Protein AF-A0A9P8LCS1-F1 (afdb_monomer_lite)

Organism: NCBI:txid265104

Secondary structure (DSSP, 8-state):
----------------------------PPP---------------SEEEETTEEEEE--TT--HHHHHHHHHHHHHHTEEEEEETTEEEEEEHHHHHHHHHHHHHHHHHHHHHHHHHHHHHHHHHHHHHHHHHHHHHHHTSTTT-TT--HHHHHHHHHHHHTT-S--HHHHHHHHHTTS---HH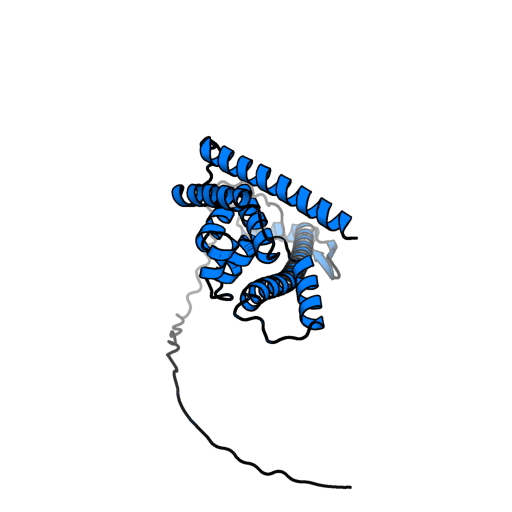HHHHHHSS-HHHHHHHHHTT-HHHHHHHHHHHHHHHTT----HHHHHHHHHHHHHHHHTTT---TT---HHHHHHHHHHHHHHHHHHHHHHHHHHHT-

pLDDT: mean 76.59, std 19.19, range [34.28, 96.38]

Radius of gyration: 34.71 Å; chains: 1; bounding box: 68×88×96 Å

Foldseek 3Di:
DDDDDDDDDDDDDDDDDDDDDDDDDDDPDDDDDDPPCPQPPPPDPDQWDDDQQDRIFGDDPPDRPVVSVVVVVVVFVVQWDWDDAVPDIDITHPSVNVVSNVVSVVVVVVVVVVVVVVVVVVVVVVLLVLVVLLLVCLVCVPVVRPPDDDPVVVVVSVVSNVVVLFAQLQSVLVCCVVVVDPPQVSSCVQQVDGSVLSNVCVVLVVVLSRNLSRLSNSCSSVVDDADVQLVVLSVQLSVVCVVVSNDPPPPDRPVSNVCSSVSNVVRSVVRVVVVVVVVVVVD

Structure (mmCIF, N/CA/C/O backbone):
data_AF-A0A9P8LCS1-F1
#
_entry.id   AF-A0A9P8LCS1-F1
#
loop_
_atom_site.group_PDB
_atom_site.id
_atom_site.type_symbol
_atom_site.label_atom_id
_atom_site.label_alt_id
_atom_site.label_comp_id
_atom_site.label_asym_id
_atom_site.label_entity_id
_atom_site.label_seq_id
_atom_site.pdbx_PDB_ins_code
_atom_site.Cartn_x
_atom_site.Cartn_y
_atom_site.Cartn_z
_atom_site.occupancy
_atom_site.B_iso_or_equiv
_atom_site.auth_seq_id
_atom_site.auth_comp_id
_atom_site.auth_asym_id
_atom_site.auth_atom_id
_atom_site.pdbx_PDB_model_num
ATOM 1 N N . MET A 1 1 ? 7.664 -62.915 7.659 1.00 46.94 1 MET A N 1
ATOM 2 C CA . MET A 1 1 ? 9.064 -62.657 7.266 1.00 46.94 1 MET A CA 1
ATOM 3 C C . MET A 1 1 ? 9.553 -61.496 8.100 1.00 46.94 1 MET A C 1
ATOM 5 O O . MET A 1 1 ? 8.946 -60.434 8.080 1.00 46.94 1 MET A O 1
ATOM 9 N N . THR A 1 2 ? 10.534 -61.777 8.940 1.00 36.94 2 THR A N 1
ATOM 10 C CA . THR A 1 2 ? 10.876 -61.030 10.148 1.00 36.94 2 THR A CA 1
ATOM 11 C C . THR A 1 2 ? 12.319 -60.546 10.040 1.00 36.94 2 THR A C 1
ATOM 13 O O . THR A 1 2 ? 13.183 -61.347 9.698 1.00 36.94 2 THR A O 1
ATOM 16 N N . ALA A 1 3 ? 12.540 -59.297 10.473 1.00 39.19 3 ALA A N 1
ATOM 17 C CA . ALA A 1 3 ? 13.776 -58.774 11.079 1.00 39.19 3 ALA A CA 1
ATOM 18 C C . ALA A 1 3 ? 14.991 -58.488 10.141 1.00 39.19 3 ALA A C 1
ATOM 20 O O . ALA A 1 3 ? 14.957 -58.835 8.966 1.00 39.19 3 ALA A O 1
ATOM 21 N N . PRO A 1 4 ? 16.099 -57.899 10.649 1.00 60.12 4 PRO A N 1
ATOM 22 C CA . PRO A 1 4 ? 16.221 -56.536 11.215 1.00 60.12 4 PRO A CA 1
ATOM 23 C C . PRO A 1 4 ? 17.561 -55.839 10.824 1.00 60.12 4 PRO A C 1
ATOM 25 O O . PRO A 1 4 ? 18.406 -56.443 10.173 1.00 60.12 4 PRO A O 1
ATOM 28 N N . GLY A 1 5 ? 17.830 -54.619 11.329 1.00 35.88 5 GLY A N 1
ATOM 29 C CA . GLY A 1 5 ? 19.224 -54.200 11.589 1.00 35.88 5 GLY A CA 1
ATOM 30 C C . GLY A 1 5 ? 19.561 -52.703 11.546 1.00 35.88 5 GLY A C 1
ATOM 31 O O . GLY A 1 5 ? 19.910 -52.172 10.501 1.00 35.88 5 GLY A O 1
ATOM 32 N N . HIS A 1 6 ? 19.567 -52.050 12.713 1.00 40.19 6 HIS A N 1
ATOM 33 C CA . HIS A 1 6 ? 20.415 -50.878 13.020 1.00 40.19 6 HIS A CA 1
ATOM 34 C C . HIS A 1 6 ? 21.852 -51.334 13.372 1.00 40.19 6 HIS A C 1
ATOM 36 O O . HIS A 1 6 ? 22.006 -52.475 13.811 1.00 40.19 6 HIS A O 1
ATOM 42 N N . PRO A 1 7 ? 22.896 -50.482 13.233 1.00 55.41 7 PRO A N 1
ATOM 43 C CA . PRO A 1 7 ? 23.386 -49.649 14.360 1.00 55.41 7 PRO A CA 1
ATOM 44 C C . PRO A 1 7 ? 23.831 -48.221 13.942 1.00 55.41 7 PRO A C 1
ATOM 46 O O . PRO A 1 7 ? 24.306 -47.997 12.838 1.00 55.41 7 PRO A O 1
ATOM 49 N N . LYS A 1 8 ? 23.488 -47.181 14.719 1.00 50.75 8 LYS A N 1
ATOM 50 C CA . LYS A 1 8 ? 24.298 -46.456 15.734 1.00 50.75 8 LYS A CA 1
ATOM 51 C C . LYS A 1 8 ? 25.646 -45.870 15.268 1.00 50.75 8 LYS A C 1
ATOM 53 O O . LYS A 1 8 ? 26.596 -46.598 15.022 1.00 50.75 8 LYS A O 1
ATOM 58 N N . GLY A 1 9 ? 25.754 -44.544 15.391 1.00 38.47 9 GLY A N 1
ATOM 59 C CA . GLY A 1 9 ? 27.010 -43.799 15.498 1.00 38.47 9 GLY A CA 1
ATOM 60 C C . GLY A 1 9 ? 26.731 -42.351 15.905 1.00 38.47 9 GLY A C 1
ATOM 61 O O . GLY A 1 9 ? 26.267 -41.565 15.090 1.00 38.47 9 GLY A O 1
ATOM 62 N N . GLY A 1 10 ? 26.941 -42.024 17.182 1.00 37.09 10 GLY A N 1
ATOM 63 C CA . GLY A 1 10 ? 26.826 -40.667 17.719 1.00 37.09 10 GLY A CA 1
ATOM 64 C C . GLY A 1 10 ? 28.187 -40.066 18.062 1.00 37.09 10 GLY A C 1
ATOM 65 O O . GLY A 1 10 ? 29.151 -40.803 18.226 1.00 37.09 10 GLY A O 1
ATOM 66 N N . GLN A 1 11 ? 28.214 -38.738 18.186 1.00 39.16 11 GLN A N 1
ATOM 67 C CA . GLN A 1 11 ? 29.120 -37.837 18.930 1.00 39.16 11 GLN A CA 1
ATOM 68 C C . GLN A 1 11 ? 28.801 -36.429 18.381 1.00 39.16 11 GLN A C 1
ATOM 70 O O . GLN A 1 11 ? 28.583 -36.288 17.188 1.00 39.16 11 GLN A O 1
ATOM 75 N N . GLY A 1 12 ? 28.665 -35.330 19.118 1.00 35.75 12 GLY A N 1
ATOM 76 C CA . GLY A 1 12 ? 29.092 -34.959 20.460 1.00 35.75 12 GLY A CA 1
ATOM 77 C C . GLY A 1 12 ? 29.591 -33.505 20.382 1.00 35.75 12 GLY A C 1
ATOM 78 O O . GLY A 1 12 ? 30.354 -33.181 19.483 1.00 35.75 12 GLY A O 1
ATOM 79 N N . GLY A 1 13 ? 29.172 -32.629 21.303 1.00 35.22 13 GLY A N 1
ATOM 80 C CA . GLY A 1 13 ? 29.703 -31.256 21.444 1.00 35.22 13 GLY A CA 1
ATOM 81 C C . GLY A 1 13 ? 28.605 -30.242 21.785 1.00 35.22 13 GLY A C 1
ATOM 82 O O . GLY A 1 13 ? 27.858 -29.834 20.912 1.00 35.22 13 GLY A O 1
ATOM 83 N N . LYS A 1 14 ? 28.263 -30.016 23.060 1.00 37.06 14 LYS A N 1
ATOM 84 C CA . LYS A 1 14 ? 28.928 -29.186 24.096 1.00 37.06 14 LYS A CA 1
ATOM 85 C C . LYS A 1 14 ? 28.848 -27.668 23.861 1.00 37.06 14 LYS A C 1
ATOM 87 O O . LYS A 1 14 ? 29.466 -27.145 22.949 1.00 37.06 14 LYS A O 1
ATOM 92 N N . GLY A 1 15 ? 28.262 -26.989 24.858 1.00 34.28 15 GLY A N 1
ATOM 93 C CA . GLY A 1 15 ? 28.539 -25.592 25.239 1.00 34.28 15 GLY A CA 1
ATOM 94 C C . GLY A 1 15 ? 27.577 -24.579 24.611 1.00 34.28 15 GLY A C 1
ATOM 95 O O . GLY A 1 15 ? 27.369 -24.600 23.417 1.00 34.28 15 GLY A O 1
ATOM 96 N N . GLY A 1 16 ? 26.932 -23.656 25.325 1.00 36.78 16 GLY A N 1
ATOM 97 C CA . GLY A 1 16 ? 27.210 -23.143 26.652 1.00 36.78 16 GLY A CA 1
ATOM 98 C C . GLY A 1 16 ? 26.044 -22.308 27.190 1.00 36.78 16 GLY A C 1
ATOM 99 O O . GLY A 1 16 ? 25.227 -21.747 26.466 1.00 36.78 16 GLY A O 1
ATOM 100 N N . LYS A 1 17 ? 25.984 -22.284 28.519 1.00 41.56 17 LYS A N 1
ATOM 101 C CA . LYS A 1 17 ? 25.021 -21.586 29.367 1.00 41.56 17 LYS A CA 1
ATOM 102 C C . LYS A 1 17 ? 25.103 -20.065 29.179 1.00 41.56 17 LYS A C 1
ATOM 104 O O . LYS A 1 17 ? 26.183 -19.500 29.310 1.00 41.56 17 LYS A O 1
ATOM 109 N N . ARG A 1 18 ? 23.954 -19.391 29.076 1.00 43.50 18 ARG A N 1
ATOM 110 C CA . ARG A 1 18 ? 23.773 -18.005 29.548 1.00 43.50 18 ARG A CA 1
ATOM 111 C C . ARG A 1 18 ? 22.377 -17.841 30.154 1.00 43.50 18 ARG A C 1
ATOM 113 O O . ARG A 1 18 ? 21.426 -17.441 29.500 1.00 43.50 18 ARG A O 1
ATOM 120 N N . ARG A 1 19 ? 22.280 -18.174 31.445 1.00 45.19 19 ARG A N 1
ATOM 121 C CA . ARG A 1 19 ? 21.226 -17.690 32.345 1.00 45.19 19 ARG A CA 1
ATOM 122 C C . ARG A 1 19 ? 21.619 -16.279 32.787 1.00 45.19 19 ARG A C 1
ATOM 124 O O . ARG A 1 19 ? 22.711 -16.106 33.323 1.00 45.19 19 ARG A O 1
ATOM 131 N N . LYS A 1 20 ? 20.743 -15.293 32.590 1.00 42.78 20 LYS A N 1
ATOM 132 C CA . LYS A 1 20 ? 20.796 -14.007 33.297 1.00 42.78 20 LYS A CA 1
ATOM 133 C C . LYS A 1 20 ? 19.482 -13.804 34.050 1.00 42.78 20 LYS A C 1
ATOM 135 O O . LYS A 1 20 ? 18.439 -13.607 33.446 1.00 42.78 20 LYS A O 1
ATOM 140 N N . ASN A 1 21 ? 19.607 -13.935 35.369 1.00 37.06 21 ASN A N 1
ATOM 141 C CA . ASN A 1 21 ? 18.896 -13.262 36.454 1.00 37.06 21 ASN A CA 1
ATOM 142 C C . ASN A 1 21 ? 17.472 -12.755 36.185 1.00 37.06 21 ASN A C 1
ATOM 144 O O . ASN A 1 21 ? 17.270 -11.604 35.806 1.00 37.06 21 ASN A O 1
ATOM 148 N N . GLN A 1 22 ? 16.497 -13.579 36.573 1.00 37.66 22 GLN A N 1
ATOM 149 C CA . GLN A 1 22 ? 15.253 -13.088 37.157 1.00 37.66 22 GLN A CA 1
ATOM 150 C C . GLN A 1 22 ? 15.577 -12.484 38.526 1.00 37.66 22 GLN A C 1
ATOM 152 O O . GLN A 1 22 ? 16.041 -13.175 39.432 1.00 37.66 22 GLN A O 1
ATOM 157 N N . LYS A 1 23 ? 15.370 -11.174 38.654 1.00 39.03 23 LYS A N 1
ATOM 158 C CA . LYS A 1 23 ? 15.413 -10.467 39.929 1.00 39.03 23 LYS A CA 1
ATOM 159 C C . LYS A 1 23 ? 14.040 -10.651 40.575 1.00 39.03 23 LYS A C 1
ATOM 161 O O . LYS A 1 23 ? 13.070 -10.019 40.174 1.00 39.03 23 LYS A O 1
ATOM 166 N N . SER A 1 24 ? 13.973 -11.579 41.520 1.00 42.44 24 SER A N 1
ATOM 167 C CA . SER A 1 24 ? 12.866 -11.771 42.451 1.00 42.44 24 SER A CA 1
ATOM 168 C C . SER A 1 24 ? 12.644 -10.483 43.248 1.00 42.44 24 SER A C 1
ATOM 170 O O . SER A 1 24 ? 13.488 -10.110 44.064 1.00 42.44 24 SER A O 1
ATOM 172 N N . GLN A 1 25 ? 11.537 -9.789 42.985 1.00 40.28 25 GLN A N 1
ATOM 173 C CA . GLN A 1 25 ? 11.021 -8.757 43.878 1.00 40.28 25 GLN A CA 1
ATOM 174 C C . GLN A 1 25 ? 10.257 -9.447 45.006 1.00 40.28 25 GLN A C 1
ATOM 176 O O . GLN A 1 25 ? 9.347 -10.239 44.764 1.00 40.28 25 GLN A O 1
ATOM 181 N N . SER A 1 26 ? 10.698 -9.179 46.231 1.00 38.97 26 SER A N 1
ATOM 182 C CA . SER A 1 26 ? 10.074 -9.618 47.467 1.00 38.97 26 SER A CA 1
ATOM 183 C C . SER A 1 26 ? 8.698 -8.978 47.615 1.00 38.97 26 SER A C 1
ATOM 185 O O . SER A 1 26 ? 8.539 -7.759 47.575 1.00 38.97 26 SER A O 1
ATOM 187 N N . THR A 1 27 ? 7.699 -9.830 47.792 1.00 37.44 27 THR A N 1
ATOM 188 C CA . THR A 1 27 ? 6.367 -9.479 48.265 1.00 37.44 27 THR A CA 1
ATOM 189 C C . THR A 1 27 ? 6.407 -9.323 49.782 1.00 37.44 27 THR A C 1
ATOM 191 O O . THR A 1 27 ? 6.185 -10.293 50.503 1.00 37.44 27 THR A O 1
ATOM 194 N N . ASP A 1 28 ? 6.667 -8.109 50.259 1.00 39.00 28 ASP A N 1
ATOM 195 C CA . ASP A 1 28 ? 6.250 -7.703 51.601 1.00 39.00 28 ASP A CA 1
ATOM 196 C C . ASP A 1 28 ? 4.811 -7.187 51.493 1.00 39.00 28 ASP A C 1
ATOM 198 O O . ASP A 1 28 ? 4.557 -6.083 51.011 1.00 39.00 28 ASP A O 1
ATOM 202 N N . GLN A 1 29 ? 3.849 -8.028 51.881 1.00 38.84 29 GLN A N 1
ATOM 203 C CA . GLN A 1 29 ? 2.470 -7.609 52.125 1.00 38.84 29 GLN A CA 1
ATOM 204 C C . GLN A 1 29 ? 2.394 -6.950 53.510 1.00 38.84 29 GLN A C 1
ATOM 206 O O . GLN A 1 29 ? 2.627 -7.632 54.510 1.00 38.84 29 GLN A O 1
ATOM 211 N N . PRO A 1 30 ? 2.003 -5.669 53.621 1.00 39.78 30 PRO A N 1
ATOM 212 C CA . PRO A 1 30 ? 1.607 -5.107 54.899 1.00 39.78 30 PRO A CA 1
ATOM 213 C C . PRO A 1 30 ? 0.260 -5.709 55.305 1.00 39.78 30 PRO A C 1
ATOM 215 O O . PRO A 1 30 ? -0.725 -5.635 54.566 1.00 39.78 30 PRO A O 1
ATOM 218 N N . GLN A 1 31 ? 0.215 -6.295 56.499 1.00 44.19 31 GLN A N 1
ATOM 219 C CA . GLN A 1 31 ? -1.029 -6.683 57.145 1.00 44.19 31 GLN A CA 1
ATOM 220 C C . GLN A 1 31 ? -1.935 -5.458 57.345 1.00 44.19 31 GLN A C 1
ATOM 222 O O . GLN A 1 31 ? -1.583 -4.503 58.031 1.00 44.19 31 GLN A O 1
ATOM 227 N N . GLY A 1 32 ? -3.125 -5.541 56.750 1.00 48.84 32 GLY A N 1
ATOM 228 C CA . GLY A 1 32 ? -4.400 -5.197 57.374 1.00 48.84 32 GLY A CA 1
ATOM 229 C C . GLY A 1 32 ? -4.509 -3.861 58.104 1.00 48.84 32 GLY A C 1
ATOM 230 O O . GLY A 1 32 ? -4.490 -3.813 59.330 1.00 48.84 32 GLY A O 1
ATOM 231 N N . GLN A 1 33 ? -4.858 -2.814 57.361 1.00 38.97 33 GLN A N 1
ATOM 232 C CA . GLN A 1 33 ? -5.864 -1.869 57.839 1.00 38.97 33 GLN A CA 1
ATOM 233 C C . GLN A 1 33 ? -6.955 -1.779 56.778 1.00 38.97 33 GLN A C 1
ATOM 235 O O . GLN A 1 33 ? -6.723 -1.265 55.686 1.00 38.97 33 GLN A O 1
ATOM 240 N N . SER A 1 34 ? -8.141 -2.314 57.086 1.00 44.28 34 SER A N 1
ATOM 241 C CA . SER A 1 34 ? -9.336 -2.083 56.275 1.00 44.28 34 SER A CA 1
ATOM 242 C C . SER A 1 34 ? -9.503 -0.573 56.112 1.00 44.28 34 SER A C 1
ATOM 244 O O . SER A 1 34 ? -9.651 0.115 57.130 1.00 44.28 34 SER A O 1
ATOM 246 N N . PRO A 1 35 ? -9.463 -0.026 54.884 1.00 40.06 35 PRO A N 1
ATOM 247 C CA . PRO A 1 35 ? -9.670 1.395 54.694 1.00 40.06 35 PRO A CA 1
ATOM 248 C C . PRO A 1 35 ? -11.050 1.724 55.252 1.00 40.06 35 PRO A C 1
ATOM 250 O O . PRO A 1 35 ? -12.060 1.145 54.839 1.00 40.06 35 PRO A O 1
ATOM 253 N N . LYS A 1 36 ? -11.088 2.623 56.243 1.00 45.44 36 LYS A N 1
ATOM 254 C CA . LYS A 1 36 ? -12.339 3.226 56.698 1.00 45.44 36 LYS A CA 1
ATOM 255 C C . LYS A 1 36 ? -13.016 3.753 55.445 1.00 45.44 36 LYS A C 1
ATOM 257 O O . LYS A 1 36 ? -12.482 4.623 54.767 1.00 45.44 36 LYS A O 1
ATOM 262 N N . ASN A 1 37 ? -14.150 3.144 55.126 1.00 41.75 37 ASN A N 1
ATOM 263 C CA . ASN A 1 37 ? -14.907 3.350 53.907 1.00 41.75 37 ASN A CA 1
ATOM 264 C C . ASN A 1 37 ? -15.567 4.738 53.989 1.00 41.75 37 ASN A C 1
ATOM 266 O O . ASN A 1 37 ? -16.771 4.859 54.218 1.00 41.75 37 ASN A O 1
ATOM 270 N N . SER A 1 38 ? -14.771 5.810 53.920 1.00 49.38 38 SER A N 1
ATOM 271 C CA . SER A 1 38 ? -15.293 7.156 53.757 1.00 49.38 38 SER A CA 1
ATOM 272 C C . SER A 1 38 ? -15.845 7.211 52.348 1.00 49.38 38 SER A C 1
ATOM 274 O O . SER A 1 38 ? -15.086 7.314 51.385 1.00 49.38 38 SER A O 1
ATOM 276 N N . ASN A 1 39 ? -17.168 7.059 52.242 1.00 47.16 39 ASN A N 1
ATOM 277 C CA . ASN A 1 39 ? -17.897 7.245 50.994 1.00 47.16 39 ASN A CA 1
ATOM 278 C C . ASN A 1 39 ? -17.358 8.514 50.319 1.00 47.16 39 ASN A C 1
ATOM 280 O O . ASN A 1 39 ? -17.404 9.573 50.954 1.00 47.16 39 ASN A O 1
ATOM 284 N N . PRO A 1 40 ? -16.848 8.434 49.079 1.00 50.34 40 PRO A N 1
ATOM 285 C CA . PRO A 1 40 ? -16.358 9.607 48.381 1.00 50.34 40 PRO A CA 1
ATOM 286 C C . PRO A 1 40 ? -17.511 10.600 48.240 1.00 50.34 40 PRO A C 1
ATOM 288 O O . PRO A 1 40 ? -18.472 10.382 47.501 1.00 50.34 40 PRO A O 1
ATOM 291 N N . THR A 1 41 ? -17.441 11.695 48.993 1.00 47.19 41 THR A N 1
ATOM 292 C CA . THR A 1 41 ? -18.338 12.837 48.851 1.00 47.19 41 THR A CA 1
ATOM 293 C C . THR A 1 41 ? -17.887 13.615 47.626 1.00 47.19 41 THR A C 1
ATOM 295 O O . THR A 1 41 ? -17.124 14.577 47.706 1.00 47.19 41 THR A O 1
ATOM 298 N N . PHE A 1 42 ? -18.343 13.167 46.456 1.00 52.69 42 PHE A N 1
ATOM 299 C CA . PHE A 1 42 ? -18.165 13.907 45.215 1.00 52.69 42 PHE A CA 1
ATOM 300 C C . PHE A 1 42 ? -18.792 15.297 45.376 1.00 52.69 42 PHE A C 1
ATOM 302 O O . PHE A 1 42 ? -20.007 15.431 45.530 1.00 52.69 42 PHE A O 1
ATOM 309 N N . LYS A 1 43 ? -17.964 16.349 45.326 1.00 49.53 43 LYS A N 1
ATOM 310 C CA . LYS A 1 43 ? -18.405 17.751 45.216 1.00 49.53 43 LYS A CA 1
ATOM 311 C C . LYS A 1 43 ? -18.913 18.015 43.794 1.00 49.53 43 LYS A C 1
ATOM 313 O O . LYS A 1 43 ? -18.419 18.885 43.087 1.00 49.53 43 LYS A O 1
ATOM 318 N N . ASN A 1 44 ? -19.892 17.229 43.365 1.00 47.50 44 ASN A N 1
ATOM 319 C CA . ASN A 1 44 ? -20.500 17.338 42.057 1.00 47.50 44 ASN A CA 1
ATOM 320 C C . ASN A 1 44 ? -21.765 18.197 42.153 1.00 47.50 44 ASN A C 1
ATOM 322 O O . ASN A 1 44 ? -22.764 17.818 42.752 1.00 47.50 44 ASN A O 1
ATOM 326 N N . LYS A 1 45 ? -21.713 19.366 41.512 1.00 56.84 45 LYS A N 1
ATOM 327 C CA . LYS A 1 45 ? -22.818 20.270 41.121 1.00 56.84 45 LYS A CA 1
ATOM 328 C C . LYS A 1 45 ? -23.972 19.634 40.275 1.00 56.84 45 LYS A C 1
ATOM 330 O O . LYS A 1 45 ? -24.571 20.342 39.476 1.00 56.84 45 LYS A O 1
ATOM 335 N N . TYR A 1 46 ? -24.230 18.321 40.338 1.00 58.22 46 TYR A N 1
ATOM 336 C CA . TYR A 1 46 ? -24.722 17.544 39.178 1.00 58.22 46 TYR A CA 1
ATOM 337 C C . TYR A 1 46 ? -26.223 17.244 39.232 1.00 58.22 46 TYR A C 1
ATOM 339 O O . TYR A 1 46 ? -26.767 17.010 40.303 1.00 58.22 46 TYR A O 1
ATOM 347 N N . GLY A 1 47 ? -26.860 17.219 38.053 1.00 74.94 47 GLY A N 1
ATOM 348 C CA . GLY A 1 47 ? -28.254 16.804 37.857 1.00 74.94 47 GLY A CA 1
ATOM 349 C C . GLY A 1 47 ? -28.435 15.335 37.449 1.00 74.94 47 GLY A C 1
ATOM 350 O O . GLY A 1 47 ? -29.534 14.812 37.614 1.00 74.94 47 GLY A O 1
ATOM 351 N N . LYS A 1 48 ? -27.393 14.651 36.944 1.00 85.56 48 LYS A N 1
ATOM 352 C CA . LYS A 1 48 ? -27.451 13.252 36.474 1.00 85.56 48 LYS A CA 1
ATOM 353 C C . LYS A 1 48 ? -26.112 12.519 36.640 1.00 85.56 48 LYS A C 1
ATOM 355 O O . LYS A 1 48 ? -25.060 13.155 36.578 1.00 85.56 48 LYS A O 1
ATOM 360 N N . VAL A 1 49 ? -26.159 11.199 36.820 1.00 86.88 49 VAL A N 1
ATOM 361 C CA . VAL A 1 49 ? -25.001 10.287 36.847 1.00 86.88 49 VAL A CA 1
ATOM 362 C C . VAL A 1 49 ? -25.254 9.067 35.963 1.00 86.88 49 VAL A C 1
ATOM 364 O O . VAL A 1 49 ? -26.374 8.568 35.900 1.00 86.88 49 VAL A O 1
ATOM 367 N N . SER A 1 50 ? -24.220 8.571 35.290 1.00 85.38 50 SER A N 1
ATOM 368 C CA . SER A 1 50 ? -24.288 7.305 34.553 1.00 85.38 50 SER A CA 1
ATOM 369 C C . SER A 1 50 ? -24.027 6.137 35.502 1.00 85.38 50 SER A C 1
ATOM 371 O O . SER A 1 50 ? -23.094 6.183 36.305 1.00 85.38 50 SER A O 1
ATOM 373 N N . ILE A 1 51 ? -24.845 5.092 35.409 1.00 85.44 51 ILE A N 1
ATOM 374 C CA . ILE A 1 51 ? -24.704 3.855 36.184 1.00 85.44 51 ILE A CA 1
ATOM 375 C C . ILE A 1 51 ? -24.585 2.711 35.178 1.00 85.44 51 ILE A C 1
ATOM 377 O O . ILE A 1 51 ? -25.229 2.724 34.134 1.00 85.44 51 ILE A O 1
ATOM 381 N N . ILE A 1 52 ? -23.721 1.734 35.439 1.00 81.62 52 ILE A N 1
ATOM 382 C CA . ILE A 1 52 ? -23.530 0.607 34.516 1.00 81.62 52 ILE A CA 1
ATOM 383 C C . ILE A 1 52 ? -24.869 -0.121 34.339 1.00 81.62 52 ILE A C 1
ATOM 385 O O . ILE A 1 52 ? -25.526 -0.452 35.321 1.00 81.62 52 ILE A O 1
ATOM 389 N N . GLY A 1 53 ? -25.279 -0.337 33.087 1.00 82.25 53 GLY A N 1
ATOM 390 C CA . GLY A 1 53 ? -26.585 -0.922 32.770 1.00 82.25 53 GLY A CA 1
ATOM 391 C C . GLY A 1 53 ? -27.764 0.052 32.877 1.00 82.25 53 GLY A C 1
ATOM 392 O O . GLY A 1 53 ? -28.902 -0.380 32.740 1.00 82.25 53 GLY A O 1
ATOM 393 N N . TYR A 1 54 ? -27.535 1.354 33.086 1.00 84.62 54 TYR A N 1
ATOM 394 C CA . TYR A 1 54 ? -28.599 2.356 33.177 1.00 84.62 54 TYR A CA 1
ATOM 395 C C . TYR A 1 54 ? -28.188 3.696 32.563 1.00 84.62 54 TYR A C 1
ATOM 397 O O . TYR A 1 54 ? -27.173 4.285 32.932 1.00 84.62 54 TYR A O 1
ATOM 405 N N . LYS A 1 55 ? -28.998 4.197 31.625 1.00 81.94 55 LYS A N 1
ATOM 406 C CA . LYS A 1 55 ? -28.637 5.330 30.757 1.00 81.94 55 LYS A CA 1
ATOM 407 C C . LYS A 1 55 ? -28.168 6.555 31.549 1.00 81.94 55 LYS A C 1
ATOM 409 O O . LYS A 1 55 ? -27.028 6.981 31.389 1.00 81.94 55 LYS A O 1
ATOM 414 N N . GLU A 1 56 ? -29.020 7.091 32.421 1.00 89.56 56 GLU A N 1
ATOM 415 C CA . GLU A 1 56 ? -28.698 8.198 33.330 1.00 89.56 56 GLU A CA 1
ATOM 416 C C . GLU A 1 56 ? -29.665 8.185 34.518 1.00 89.56 56 GLU A C 1
ATOM 418 O O . GLU A 1 56 ? -30.877 8.111 34.321 1.00 89.56 56 GLU A O 1
ATOM 423 N N . ALA A 1 57 ? -29.155 8.318 35.741 1.00 89.19 57 ALA A N 1
ATOM 424 C CA . ALA A 1 57 ? -29.959 8.457 36.949 1.00 89.19 57 ALA A CA 1
ATOM 425 C C . ALA A 1 57 ? -29.885 9.893 37.492 1.00 89.19 57 ALA A C 1
ATOM 427 O O . ALA A 1 57 ? -28.787 10.452 37.588 1.00 89.19 57 ALA A O 1
ATOM 428 N N . PRO A 1 58 ? -31.016 10.521 37.859 1.00 88.69 58 PRO A N 1
ATOM 429 C CA . PRO A 1 58 ? -30.995 11.839 38.475 1.00 88.69 58 PRO A CA 1
ATOM 430 C C . PRO A 1 58 ? -30.361 11.757 39.868 1.00 88.69 58 PRO A C 1
ATOM 432 O O . PRO A 1 58 ? -30.778 10.958 40.703 1.00 88.69 58 PRO A O 1
ATOM 435 N N . MET A 1 59 ? -29.370 12.605 40.145 1.00 86.12 59 MET A N 1
ATOM 436 C CA . MET A 1 59 ? -28.714 12.658 41.455 1.00 86.12 59 MET A CA 1
ATOM 437 C C . MET A 1 59 ? -29.006 14.004 42.112 1.00 86.12 59 MET A C 1
ATOM 439 O O . MET A 1 59 ? -28.636 15.047 41.582 1.00 86.12 59 MET A O 1
ATOM 443 N N . LYS A 1 60 ? -29.679 13.998 43.268 1.00 86.38 60 LYS A N 1
ATOM 444 C CA . LYS A 1 60 ? -29.929 15.220 44.044 1.00 86.38 60 LYS A CA 1
ATOM 445 C C . LYS A 1 60 ? -28.754 15.489 44.988 1.00 86.38 60 LYS A C 1
ATOM 447 O O . LYS A 1 60 ? -28.039 14.581 45.416 1.00 86.38 60 LYS A O 1
ATOM 452 N N . LYS A 1 61 ? -28.558 16.759 45.353 1.00 83.31 61 LYS A N 1
ATOM 453 C CA . LYS A 1 61 ? -27.549 17.145 46.348 1.00 83.31 61 LYS A CA 1
ATOM 454 C C . LYS A 1 61 ? -27.852 16.445 47.679 1.00 83.31 61 LYS A C 1
ATOM 456 O O . LYS A 1 61 ? -28.948 16.585 48.208 1.00 83.31 61 LYS A O 1
ATOM 461 N N . GLY A 1 62 ? -26.871 15.724 48.220 1.00 83.69 62 GLY A N 1
ATOM 462 C CA . GLY A 1 62 ? -27.006 14.985 49.480 1.00 83.69 62 GLY A CA 1
ATOM 463 C C . GLY A 1 62 ? -27.511 13.544 49.340 1.00 83.69 62 GLY A C 1
ATOM 464 O O . GLY A 1 62 ? -27.475 12.818 50.331 1.00 83.69 62 GLY A O 1
ATOM 465 N N . THR A 1 63 ? -27.913 13.096 48.142 1.00 84.62 63 THR A N 1
ATOM 466 C CA . THR A 1 63 ? -28.245 11.684 47.898 1.00 84.62 63 THR A CA 1
ATOM 467 C C . THR A 1 63 ? -27.014 10.810 48.132 1.00 84.62 63 THR A C 1
ATOM 469 O O . THR A 1 63 ? -25.943 11.062 47.569 1.00 84.62 63 THR A O 1
ATOM 472 N N . LYS A 1 64 ? -27.149 9.759 48.949 1.00 89.19 64 LYS A N 1
ATOM 473 C CA . LYS A 1 64 ? -26.068 8.787 49.128 1.00 89.19 64 LYS A CA 1
ATOM 474 C C . LYS A 1 64 ? -26.008 7.885 47.899 1.00 89.19 64 LYS A C 1
ATOM 476 O O . LYS A 1 64 ? -27.006 7.280 47.529 1.00 89.19 64 LYS A O 1
ATOM 481 N N . ILE A 1 65 ? -24.822 7.728 47.311 1.00 85.31 65 ILE A N 1
ATOM 482 C CA . ILE A 1 65 ? -24.612 6.904 46.102 1.00 85.31 65 ILE A CA 1
ATOM 483 C C . ILE A 1 65 ? -25.153 5.476 46.275 1.00 85.31 65 ILE A C 1
ATOM 485 O O . ILE A 1 65 ? -25.714 4.922 45.341 1.00 85.31 65 ILE A O 1
ATOM 489 N N . LYS A 1 66 ? -25.033 4.893 47.476 1.00 87.75 66 LYS A N 1
ATOM 490 C CA . LYS A 1 66 ? -25.550 3.547 47.769 1.00 87.75 66 LYS A CA 1
ATOM 491 C C . LYS A 1 66 ? -27.078 3.449 47.704 1.00 87.75 66 LYS A C 1
ATOM 493 O O . LYS A 1 66 ? -27.579 2.401 47.326 1.00 87.75 66 LYS A O 1
ATOM 498 N N . GLU A 1 67 ? -27.790 4.504 48.104 1.00 89.06 67 GLU A N 1
ATOM 499 C CA . GLU A 1 67 ? -29.258 4.560 48.037 1.00 89.06 67 GLU A CA 1
ATOM 500 C C . GLU A 1 67 ? -29.681 4.705 46.570 1.00 89.06 67 GLU A C 1
ATOM 502 O O . GLU A 1 67 ? -30.398 3.856 46.064 1.00 89.06 67 GLU A O 1
ATOM 507 N N . LEU A 1 68 ? -29.081 5.656 45.841 1.00 88.44 68 LEU A N 1
ATOM 508 C CA . LEU A 1 68 ? -29.323 5.824 44.403 1.00 88.44 68 LEU A CA 1
ATOM 509 C C . LEU A 1 68 ? -29.043 4.546 43.596 1.00 88.44 68 LEU A C 1
ATOM 511 O O . LEU A 1 68 ? -29.807 4.200 42.704 1.00 88.44 68 LEU A O 1
ATOM 515 N N . ALA A 1 69 ? -27.945 3.847 43.894 1.00 88.00 69 ALA A N 1
ATOM 516 C CA . ALA A 1 69 ? -27.598 2.602 43.217 1.00 88.00 69 ALA A CA 1
ATOM 517 C C . ALA A 1 69 ? -28.620 1.490 43.487 1.00 88.00 69 ALA A C 1
ATOM 519 O O . ALA A 1 69 ? -28.880 0.700 42.587 1.00 88.00 69 ALA A O 1
ATOM 520 N N . ARG A 1 70 ? -29.200 1.433 44.694 1.00 91.62 70 ARG A N 1
ATOM 521 C CA . ARG A 1 70 ? -30.252 0.468 45.034 1.00 91.62 70 ARG A CA 1
ATOM 522 C C . ARG A 1 70 ? -31.530 0.758 44.255 1.00 91.62 70 ARG A C 1
ATOM 524 O O . ARG A 1 70 ? -32.013 -0.138 43.579 1.00 91.62 70 ARG A O 1
ATOM 531 N N . ASP A 1 71 ? -31.997 2.005 44.279 1.00 89.94 71 ASP A N 1
ATOM 532 C CA . ASP A 1 71 ? -33.226 2.417 43.583 1.00 89.94 71 ASP A CA 1
ATOM 533 C C . ASP A 1 71 ? -33.118 2.166 42.068 1.00 89.94 71 ASP A C 1
ATOM 535 O O . ASP A 1 71 ? -34.038 1.678 41.409 1.00 89.94 71 ASP A O 1
ATOM 539 N N . VAL A 1 72 ? -31.946 2.468 41.500 1.00 90.50 72 VAL A N 1
ATOM 540 C CA . VAL A 1 72 ? -31.658 2.210 40.086 1.00 90.50 72 VAL A CA 1
ATOM 541 C C . VAL A 1 72 ? -31.587 0.712 39.807 1.00 90.50 72 VAL A C 1
ATOM 543 O O . VAL A 1 72 ? -32.075 0.281 38.770 1.00 90.50 72 VAL A O 1
ATOM 546 N N . PHE A 1 73 ? -31.023 -0.090 40.711 1.00 90.06 73 PHE A N 1
ATOM 547 C CA . PHE A 1 73 ? -30.964 -1.540 40.542 1.00 90.06 73 PHE A CA 1
ATOM 548 C C . PHE A 1 73 ? -32.353 -2.183 40.557 1.00 90.06 73 PHE A C 1
ATOM 550 O O . PHE A 1 73 ? -32.630 -3.017 39.702 1.00 90.06 73 PHE A O 1
ATOM 557 N N . GLU A 1 74 ? -33.237 -1.753 41.458 1.00 91.62 74 GLU A N 1
ATOM 558 C CA . GLU A 1 74 ? -34.641 -2.188 41.471 1.00 91.62 74 GLU A CA 1
ATOM 559 C C . GLU A 1 74 ? -35.324 -1.842 40.138 1.00 91.62 74 GLU A C 1
ATOM 561 O O . GLU A 1 74 ? -35.888 -2.713 39.483 1.00 91.62 74 GLU A O 1
ATOM 566 N N . THR A 1 75 ? -35.135 -0.614 39.640 1.00 90.62 75 THR A N 1
ATOM 567 C CA . THR A 1 75 ? -35.665 -0.194 38.327 1.00 90.62 75 THR A CA 1
ATOM 568 C C . THR A 1 75 ? -35.099 -1.027 37.162 1.00 90.62 75 THR A C 1
ATOM 570 O O . THR A 1 75 ? -35.804 -1.358 36.206 1.00 90.62 75 THR A O 1
ATOM 573 N N . ILE A 1 76 ? -33.805 -1.365 37.199 1.00 90.31 76 ILE A N 1
ATOM 574 C CA . ILE A 1 76 ? -33.166 -2.237 36.200 1.00 90.31 76 ILE A CA 1
ATOM 575 C C . ILE A 1 76 ? -33.786 -3.637 36.243 1.00 90.31 76 ILE A C 1
ATOM 577 O O . ILE A 1 76 ? -34.033 -4.216 35.189 1.00 90.31 76 ILE A O 1
ATOM 581 N N . GLN A 1 77 ? -34.027 -4.173 37.438 1.00 90.81 77 GLN A N 1
ATOM 582 C CA . GLN A 1 77 ? -34.592 -5.504 37.624 1.00 90.81 77 GLN A CA 1
ATOM 583 C C . GLN A 1 77 ? -36.036 -5.580 37.114 1.00 90.81 77 GLN A C 1
ATOM 585 O O . GLN A 1 77 ? -36.376 -6.535 36.419 1.00 90.81 77 GLN A O 1
ATOM 590 N N . ASP A 1 78 ? -36.841 -4.550 37.378 1.00 92.62 78 ASP A N 1
ATOM 591 C CA . ASP A 1 78 ? -38.229 -4.456 36.905 1.00 92.62 78 ASP A CA 1
ATOM 592 C C . ASP A 1 78 ? -38.336 -4.265 35.384 1.00 92.62 78 ASP A C 1
ATOM 594 O O . ASP A 1 78 ? -39.364 -4.568 34.784 1.00 92.62 78 ASP A O 1
ATOM 598 N N . SER A 1 79 ? -37.272 -3.766 34.748 1.00 91.31 79 SER A N 1
ATOM 599 C CA . SER A 1 79 ? -37.183 -3.598 33.289 1.00 91.31 79 SER A CA 1
ATOM 600 C C . SER A 1 79 ? -36.449 -4.739 32.586 1.00 91.31 79 SER A C 1
ATOM 602 O O . SER A 1 79 ? -36.115 -4.612 31.406 1.00 91.31 79 SER A O 1
ATOM 604 N N . ALA A 1 80 ? -36.151 -5.829 33.297 1.00 92.81 80 ALA A N 1
ATOM 605 C CA . ALA A 1 80 ? -35.497 -6.980 32.706 1.00 92.81 80 ALA A CA 1
ATOM 606 C C . ALA A 1 80 ? -36.450 -7.719 31.758 1.00 92.81 80 ALA A C 1
ATOM 608 O O . ALA A 1 80 ? -37.591 -8.024 32.098 1.00 92.81 80 ALA A O 1
ATOM 609 N N . GLU A 1 81 ? -35.949 -8.022 30.569 1.00 94.44 81 GLU A N 1
ATOM 610 C CA . GLU A 1 81 ? -36.648 -8.762 29.531 1.00 94.44 81 GLU A CA 1
ATOM 611 C C . GLU A 1 81 ? -35.767 -9.906 29.025 1.00 94.44 81 GLU A C 1
ATOM 613 O O . GLU A 1 81 ? -34.537 -9.896 29.155 1.00 94.44 81 GLU A O 1
ATOM 618 N N . GLU A 1 82 ? -36.414 -10.922 28.466 1.00 95.12 82 GLU A N 1
ATOM 619 C CA . GLU A 1 82 ? -35.731 -11.981 27.739 1.00 95.12 82 GLU A CA 1
ATOM 620 C C . GLU A 1 82 ? -35.487 -11.529 26.297 1.00 95.12 82 GLU A C 1
ATOM 622 O O . GLU A 1 82 ? -36.357 -10.947 25.647 1.00 95.12 82 GLU A O 1
ATOM 627 N N . SER A 1 83 ? -34.288 -11.788 25.788 1.00 95.94 83 SER A N 1
ATOM 628 C CA . SER A 1 83 ? -33.910 -11.471 24.417 1.00 95.94 83 SER A CA 1
ATOM 629 C C . SER A 1 83 ? -32.906 -12.487 23.885 1.00 95.94 83 SER A C 1
ATOM 631 O O . SER A 1 83 ? -32.465 -13.396 24.591 1.00 95.94 83 SER A O 1
ATOM 633 N N . GLN A 1 84 ? -32.523 -12.321 22.625 1.00 93.69 84 GLN A N 1
ATOM 634 C CA . GLN A 1 84 ? -31.511 -13.133 21.972 1.00 93.69 84 GLN A CA 1
ATOM 635 C C . GLN A 1 84 ? -30.401 -12.227 21.437 1.00 93.69 84 GLN A C 1
ATOM 637 O O . GLN A 1 84 ? -30.662 -11.219 20.775 1.00 93.69 84 GLN A O 1
ATOM 642 N N . VAL A 1 85 ? -29.153 -12.587 21.736 1.00 92.62 85 VAL A N 1
ATOM 643 C CA . VAL A 1 85 ? -27.956 -11.908 21.231 1.00 92.62 85 VAL A CA 1
ATOM 644 C C . VAL A 1 85 ? -27.037 -12.957 20.624 1.00 92.62 85 VAL A C 1
ATOM 646 O O . VAL A 1 85 ? -26.553 -13.847 21.326 1.00 92.62 85 VAL A O 1
ATOM 649 N N . GLY A 1 86 ? -26.844 -12.869 19.308 1.00 90.62 86 GLY A N 1
ATOM 650 C CA . GLY A 1 86 ? -26.224 -13.940 18.534 1.00 90.62 86 GLY A CA 1
ATOM 651 C C . GLY A 1 86 ? -26.983 -15.256 18.732 1.00 90.62 86 GLY A C 1
ATOM 652 O O . GLY A 1 86 ? -28.209 -15.314 18.607 1.00 90.62 86 GLY A O 1
ATOM 653 N N . ASP A 1 87 ? -26.256 -16.299 19.123 1.00 92.38 87 ASP A N 1
ATOM 654 C CA . ASP A 1 87 ? -26.811 -17.635 19.374 1.00 92.38 87 ASP A CA 1
ATOM 655 C C . ASP A 1 87 ? -27.219 -17.867 20.842 1.00 92.38 87 ASP A C 1
ATOM 657 O O . ASP A 1 87 ? -27.581 -18.980 21.222 1.00 92.38 87 ASP A O 1
ATOM 661 N N . SER A 1 88 ? -27.136 -16.842 21.698 1.00 93.94 88 SER A N 1
ATOM 662 C CA . SER A 1 88 ? -27.402 -16.964 23.136 1.00 93.94 88 SER A CA 1
ATOM 663 C C . SER A 1 88 ? -28.701 -16.275 23.546 1.00 93.94 88 SER A C 1
ATOM 665 O O . SER A 1 88 ? -28.953 -15.125 23.182 1.00 93.94 88 SER A O 1
ATOM 667 N N . PHE A 1 89 ? -29.493 -16.957 24.376 1.00 94.94 89 PHE A N 1
ATOM 668 C CA . PHE A 1 89 ? -30.591 -16.339 25.118 1.00 94.94 89 PHE A CA 1
ATOM 669 C C . PHE A 1 89 ? -30.026 -15.540 26.288 1.00 94.94 89 PHE A C 1
ATOM 671 O O . PHE A 1 89 ? -29.170 -16.024 27.034 1.00 94.94 89 PHE A O 1
ATOM 678 N N . VAL A 1 90 ? -30.493 -14.307 26.440 1.00 94.38 90 VAL A N 1
ATOM 679 C CA . VAL A 1 90 ? -30.038 -13.384 27.477 1.00 94.38 90 VAL A CA 1
ATOM 680 C C . VAL A 1 90 ? -31.233 -12.837 28.241 1.00 94.38 90 VAL A C 1
ATOM 682 O O . VAL A 1 90 ? -32.306 -12.634 27.680 1.00 94.38 90 VAL A O 1
ATOM 685 N N . TYR A 1 91 ? -31.030 -12.574 29.526 1.00 93.12 91 TYR A N 1
ATOM 686 C CA . TYR A 1 91 ? -32.018 -11.932 30.382 1.00 93.12 91 TYR A CA 1
ATOM 687 C C . TYR A 1 91 ? -31.396 -10.687 31.004 1.00 93.12 91 TYR A C 1
ATOM 689 O O . TYR A 1 91 ? -30.344 -10.762 31.646 1.00 93.12 91 TYR A O 1
ATOM 697 N N . GLY A 1 92 ? -32.016 -9.534 30.792 1.00 92.94 92 GLY A N 1
ATOM 698 C CA . GLY A 1 92 ? -31.503 -8.264 31.285 1.00 92.94 92 GLY A CA 1
ATOM 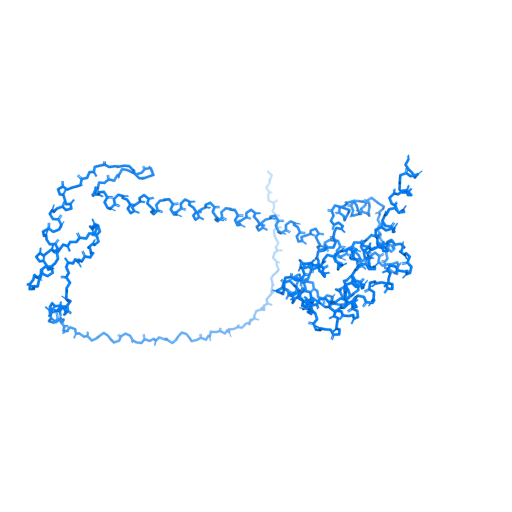699 C C . GLY A 1 92 ? -32.330 -7.097 30.782 1.00 92.94 92 GLY A C 1
ATOM 700 O O . GLY A 1 92 ? -33.254 -7.268 30.002 1.00 92.94 92 GLY A O 1
ATOM 701 N N . ASN A 1 93 ? -32.019 -5.887 31.230 1.00 93.69 93 ASN A N 1
ATOM 702 C CA . ASN A 1 93 ? -32.713 -4.717 30.710 1.00 93.69 93 ASN A CA 1
ATOM 703 C C . ASN A 1 93 ? -32.193 -4.327 29.315 1.00 93.69 93 ASN A C 1
ATOM 705 O O . ASN A 1 93 ? -31.092 -4.714 28.907 1.00 93.69 93 ASN A O 1
ATOM 709 N N . GLY A 1 94 ? -32.939 -3.473 28.611 1.00 89.62 94 GLY A N 1
ATOM 710 C CA . GLY A 1 94 ? -32.574 -3.043 27.257 1.00 89.62 94 GLY A CA 1
ATOM 711 C C . GLY A 1 94 ? -31.185 -2.390 27.146 1.00 89.62 94 GLY A C 1
ATOM 712 O O . GLY A 1 94 ? -30.530 -2.491 26.110 1.00 89.62 94 GLY A O 1
ATOM 713 N N . CYS A 1 95 ? -30.673 -1.765 28.216 1.00 90.44 95 CYS A N 1
ATOM 714 C CA . CYS A 1 95 ? -29.304 -1.235 28.229 1.00 90.44 95 CYS A CA 1
ATOM 715 C C . CYS A 1 95 ? -28.250 -2.355 28.233 1.00 90.44 95 CYS A C 1
ATOM 717 O O . CYS A 1 95 ? -27.282 -2.278 27.476 1.00 90.44 95 CYS A O 1
ATOM 719 N N . GLY A 1 96 ? -28.422 -3.377 29.075 1.00 91.06 96 GLY A N 1
ATOM 720 C CA . GLY A 1 96 ? -27.532 -4.536 29.139 1.00 91.06 96 GLY A CA 1
ATOM 721 C C . GLY A 1 96 ? -27.573 -5.366 27.857 1.00 91.06 96 GLY A C 1
ATOM 722 O O . GLY A 1 96 ? -26.522 -5.667 27.293 1.00 91.06 96 GLY A O 1
ATOM 723 N N . ILE A 1 97 ? -28.774 -5.645 27.345 1.00 92.56 97 ILE A N 1
ATOM 724 C CA . ILE A 1 97 ? -28.965 -6.351 26.069 1.00 92.56 97 ILE A CA 1
ATOM 725 C C . ILE A 1 97 ? -28.308 -5.570 24.927 1.00 92.56 97 ILE A C 1
ATOM 727 O O . ILE A 1 97 ? -27.533 -6.136 24.159 1.00 92.56 97 ILE A O 1
ATOM 731 N N . GLY A 1 98 ? -28.525 -4.253 24.856 1.00 92.75 98 GLY A N 1
ATOM 732 C CA . GLY A 1 98 ? -27.911 -3.406 23.832 1.00 92.75 98 GLY A CA 1
ATOM 733 C C . GLY A 1 98 ? -26.379 -3.370 23.897 1.00 92.75 98 GLY A C 1
ATOM 734 O O . GLY A 1 98 ? -25.723 -3.267 22.861 1.00 92.75 98 GLY A O 1
ATOM 735 N N . LEU A 1 99 ? -25.781 -3.480 25.090 1.00 92.44 99 LEU A N 1
ATOM 736 C CA . LEU A 1 99 ? -24.328 -3.621 25.232 1.00 92.44 99 LEU A CA 1
ATOM 737 C C . LEU A 1 99 ? -23.834 -4.963 24.689 1.00 92.44 99 LEU A C 1
ATOM 739 O O . LEU A 1 99 ? -22.838 -4.982 23.967 1.00 92.44 99 LEU A O 1
ATOM 743 N N . LEU A 1 100 ? -24.534 -6.059 24.992 1.00 93.62 100 LEU A N 1
ATOM 744 C CA . LEU A 1 100 ? -24.196 -7.385 24.472 1.00 93.62 100 LEU A CA 1
ATOM 745 C C . LEU A 1 100 ? -24.316 -7.433 22.944 1.00 93.62 100 LEU A C 1
ATOM 747 O O . LEU A 1 100 ? -23.405 -7.926 22.288 1.00 93.62 100 LEU A O 1
ATOM 751 N N . GLN A 1 101 ? -25.373 -6.851 22.370 1.00 93.44 101 GLN A N 1
ATOM 752 C CA . GLN A 1 101 ? -25.550 -6.762 20.914 1.00 93.44 101 GLN A CA 1
ATOM 753 C C . GLN A 1 101 ? -24.408 -6.002 20.237 1.00 93.44 101 GLN A C 1
ATOM 755 O O . GLN A 1 101 ? -23.873 -6.454 19.228 1.00 93.44 101 GLN A O 1
ATOM 760 N N . ARG A 1 102 ? -23.994 -4.861 20.803 1.00 94.81 102 ARG A N 1
ATOM 761 C CA . ARG A 1 102 ? -22.851 -4.102 20.275 1.00 94.81 102 ARG A CA 1
ATOM 762 C C . ARG A 1 102 ? -21.550 -4.879 20.395 1.00 94.81 102 ARG A C 1
ATOM 764 O O . ARG A 1 102 ? -20.739 -4.816 19.480 1.00 94.81 102 ARG A O 1
ATOM 771 N N . PHE A 1 103 ? -21.348 -5.584 21.505 1.00 94.56 103 PHE A N 1
ATOM 772 C CA . PHE A 1 103 ? -20.160 -6.408 21.695 1.00 94.56 103 PHE A CA 1
ATOM 773 C C . PHE A 1 103 ? -20.096 -7.536 20.659 1.00 94.56 103 PHE A C 1
ATOM 775 O O . PHE A 1 103 ? -19.056 -7.721 20.033 1.00 94.56 103 PHE A O 1
ATOM 782 N N . ASP A 1 104 ? -21.211 -8.230 20.420 1.00 93.44 104 ASP A N 1
ATOM 783 C CA . ASP A 1 104 ? -21.305 -9.289 19.412 1.00 93.44 104 ASP A CA 1
ATOM 784 C C . ASP A 1 104 ? -21.065 -8.745 17.993 1.00 93.44 104 ASP A C 1
ATOM 786 O O . ASP A 1 104 ? -20.231 -9.265 17.249 1.00 93.44 104 ASP A O 1
ATOM 790 N N . GLN A 1 105 ? -21.684 -7.607 17.654 1.00 94.38 105 GLN A N 1
ATOM 791 C CA . GLN A 1 105 ? -21.460 -6.919 16.380 1.00 94.38 105 GLN A CA 1
ATOM 792 C C . GLN A 1 105 ? -19.989 -6.513 16.191 1.00 94.38 105 GLN A C 1
ATOM 794 O O . GLN A 1 105 ? -19.410 -6.761 15.133 1.00 94.38 105 GLN A O 1
ATOM 799 N N . GLN A 1 106 ? -19.364 -5.928 17.217 1.00 95.94 106 GLN A N 1
ATOM 800 C CA . GLN A 1 106 ? -17.945 -5.563 17.187 1.00 95.94 106 GLN A CA 1
ATOM 801 C C . GLN A 1 106 ? -17.050 -6.796 17.055 1.00 95.94 106 GLN A C 1
ATOM 803 O O . GLN A 1 106 ? -16.052 -6.765 16.336 1.00 95.94 106 GLN A O 1
ATOM 808 N N . GLN A 1 107 ? -17.394 -7.899 17.718 1.00 95.06 107 GLN A N 1
ATOM 809 C CA . GLN A 1 107 ? -16.630 -9.137 17.634 1.00 95.06 107 GLN A CA 1
ATOM 810 C C . GLN A 1 107 ? -16.719 -9.758 16.234 1.00 95.06 107 GLN A C 1
ATOM 812 O O . GLN A 1 107 ? -15.700 -10.222 15.709 1.00 95.06 107 GLN A O 1
ATOM 817 N N . ALA A 1 108 ? -17.899 -9.722 15.611 1.00 93.62 108 ALA A N 1
ATOM 818 C CA . ALA A 1 108 ? -18.105 -10.140 14.228 1.00 93.62 108 ALA A CA 1
ATOM 819 C C . ALA A 1 108 ? -17.299 -9.270 13.248 1.00 93.62 108 ALA A C 1
ATOM 821 O O . ALA A 1 108 ? -16.594 -9.804 12.389 1.00 93.62 108 ALA A O 1
ATOM 822 N N . GLU A 1 109 ? -17.319 -7.947 13.423 1.00 94.50 109 GLU A N 1
ATOM 823 C CA . GLU A 1 109 ? -16.538 -7.007 12.611 1.00 94.50 109 GLU A CA 1
ATOM 824 C C . GLU A 1 109 ? -15.029 -7.252 12.753 1.00 94.50 109 GLU A C 1
ATOM 826 O O . GLU A 1 109 ? -14.324 -7.394 11.753 1.00 94.50 109 GLU A O 1
ATOM 831 N N . ILE A 1 110 ? -14.528 -7.408 13.985 1.00 95.00 110 ILE A N 1
ATOM 832 C CA . ILE A 1 110 ? -13.121 -7.742 14.253 1.00 95.00 110 ILE A CA 1
ATOM 833 C C . ILE A 1 110 ? -12.727 -9.049 13.559 1.00 95.00 110 ILE A C 1
ATOM 835 O O . ILE A 1 110 ? -11.631 -9.146 13.001 1.00 95.00 110 ILE A O 1
ATOM 839 N N . ASN A 1 111 ? -13.589 -10.065 13.592 1.00 93.69 111 ASN A N 1
ATOM 840 C CA . ASN A 1 111 ? -13.315 -11.348 12.949 1.00 93.69 111 ASN A CA 1
ATOM 841 C C . ASN A 1 111 ? -13.296 -11.223 11.418 1.00 93.69 111 ASN A C 1
ATOM 843 O O . ASN A 1 111 ? -12.395 -11.774 10.781 1.00 93.69 111 ASN A O 1
ATOM 847 N N . SER A 1 112 ? -14.221 -10.450 10.841 1.00 93.88 112 SER A N 1
ATOM 848 C CA . SER A 1 112 ? -14.234 -10.142 9.406 1.00 93.88 112 SER A CA 1
ATOM 849 C C . SER A 1 112 ? -12.952 -9.424 8.984 1.00 93.88 112 SER A C 1
ATOM 851 O O . SER A 1 112 ? -12.242 -9.898 8.098 1.00 93.88 112 SER A O 1
ATOM 853 N N . LEU A 1 113 ? -12.584 -8.349 9.690 1.00 92.19 113 LEU A N 1
ATOM 854 C CA . LEU A 1 113 ? -11.369 -7.578 9.419 1.00 92.19 113 LEU A CA 1
ATOM 855 C C . LEU A 1 113 ? -10.104 -8.435 9.551 1.00 92.19 113 LEU A C 1
ATOM 857 O O . LEU A 1 113 ? -9.204 -8.342 8.718 1.00 92.19 113 LEU A O 1
ATOM 861 N N . LYS A 1 114 ? -10.028 -9.320 10.554 1.00 89.62 114 LYS A N 1
ATOM 862 C CA . LYS A 1 114 ? -8.911 -10.272 10.691 1.00 89.62 114 LYS A CA 1
ATOM 863 C C . LYS A 1 114 ? -8.815 -11.222 9.498 1.00 89.62 114 LYS A C 1
ATOM 865 O O . LYS A 1 114 ? -7.708 -11.458 9.014 1.00 89.62 114 LYS A O 1
ATOM 870 N N . SER A 1 115 ? -9.944 -11.755 9.033 1.00 89.50 115 SER A N 1
ATOM 871 C CA . SER A 1 115 ? -10.004 -12.601 7.835 1.00 89.50 115 SER A CA 1
ATOM 872 C C . SER A 1 115 ? -9.508 -11.839 6.603 1.00 89.50 115 SER A C 1
ATOM 874 O O . SER A 1 115 ? -8.676 -12.350 5.853 1.00 89.50 115 SER A O 1
ATOM 876 N N . ASP A 1 116 ? -9.958 -10.602 6.411 1.00 85.88 116 ASP A N 1
ATOM 877 C CA . ASP A 1 116 ? -9.576 -9.809 5.242 1.00 85.88 116 ASP A CA 1
ATOM 878 C C . ASP A 1 116 ? -8.094 -9.429 5.273 1.00 85.88 116 ASP A C 1
ATOM 880 O O . ASP A 1 116 ? -7.402 -9.579 4.266 1.00 85.88 116 ASP A O 1
ATOM 884 N N . VAL A 1 117 ? -7.556 -9.078 6.445 1.00 85.69 117 VAL A N 1
ATOM 885 C CA . VAL A 1 117 ? -6.111 -8.879 6.639 1.00 85.69 117 VAL A CA 1
ATOM 886 C C . VAL A 1 117 ? -5.323 -10.152 6.317 1.00 85.69 117 VAL A C 1
ATOM 888 O O . VAL A 1 117 ? -4.264 -10.066 5.700 1.00 85.69 117 VAL A O 1
ATOM 891 N N . GLN A 1 118 ? -5.804 -11.340 6.699 1.00 78.44 118 GLN A N 1
ATOM 892 C CA . GLN A 1 118 ? -5.137 -12.600 6.346 1.00 78.44 118 GLN A CA 1
ATOM 893 C C . GLN A 1 118 ? -5.148 -12.858 4.836 1.00 78.44 118 GLN A C 1
ATOM 895 O O . GLN A 1 118 ? -4.112 -13.229 4.282 1.00 78.44 118 GLN A O 1
ATOM 900 N N . LYS A 1 119 ? -6.278 -12.624 4.159 1.00 79.81 119 LYS A N 1
ATOM 901 C CA . LYS A 1 119 ? -6.378 -12.748 2.695 1.00 79.81 119 LYS A CA 1
ATOM 902 C C . LYS A 1 1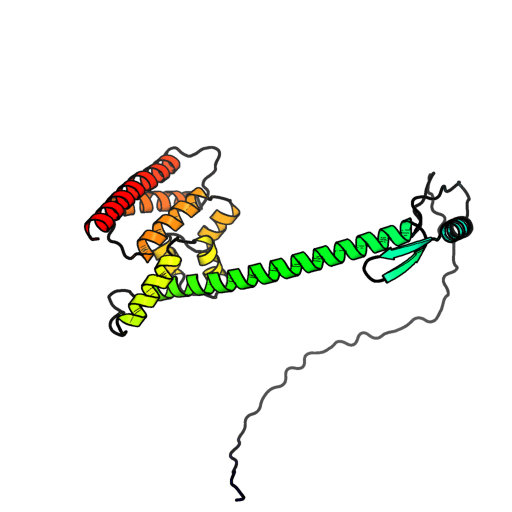19 ? -5.441 -11.770 1.989 1.00 79.81 119 LYS A C 1
ATOM 904 O O . LYS A 1 119 ? -4.703 -12.180 1.098 1.00 79.81 119 LYS A O 1
ATOM 909 N N . LEU A 1 120 ? -5.426 -10.507 2.420 1.00 82.12 120 LEU A N 1
ATOM 910 C CA . LEU A 1 120 ? -4.540 -9.465 1.895 1.00 82.12 120 LEU A CA 1
ATOM 911 C C . LEU A 1 120 ? -3.066 -9.820 2.101 1.00 82.12 120 LEU A C 1
ATOM 913 O O . LEU A 1 120 ? -2.276 -9.681 1.173 1.00 82.12 120 LEU A O 1
ATOM 917 N N . LYS A 1 121 ? -2.695 -10.343 3.277 1.00 74.25 121 LYS A N 1
ATOM 918 C CA . LYS A 1 121 ? -1.336 -10.845 3.535 1.00 74.25 121 LYS A CA 1
ATOM 919 C C . LYS A 1 121 ? -0.967 -11.993 2.602 1.00 74.25 121 LYS A C 1
ATOM 921 O O . LYS A 1 121 ? 0.095 -11.948 2.000 1.00 74.25 121 LYS A O 1
ATOM 926 N N . GLY A 1 122 ? -1.846 -12.982 2.432 1.00 69.19 122 GLY A N 1
ATOM 927 C CA . GLY A 1 122 ? -1.596 -14.104 1.523 1.00 69.19 122 GLY A CA 1
ATOM 928 C C . GLY A 1 122 ? -1.458 -13.669 0.060 1.00 69.19 122 GLY A C 1
ATOM 929 O O . GLY A 1 122 ? -0.558 -14.130 -0.642 1.00 69.19 122 GLY A O 1
ATOM 930 N N . ALA A 1 123 ? -2.310 -12.746 -0.391 1.00 73.44 123 ALA A N 1
ATOM 931 C CA . ALA A 1 123 ? -2.214 -12.153 -1.722 1.00 73.44 123 ALA A CA 1
ATOM 932 C C . ALA A 1 123 ? -0.910 -11.356 -1.894 1.00 73.44 123 ALA A C 1
ATOM 934 O O . ALA A 1 123 ? -0.229 -11.513 -2.907 1.00 73.44 123 ALA A O 1
ATOM 935 N N . SER A 1 124 ? -0.530 -10.567 -0.883 1.00 80.12 124 SER A N 1
ATOM 936 C CA . SER A 1 124 ? 0.727 -9.816 -0.854 1.00 80.12 124 SER A CA 1
ATOM 937 C C . SER A 1 124 ? 1.940 -10.747 -0.896 1.00 80.12 124 SER A C 1
ATOM 939 O O . SER A 1 124 ? 2.805 -10.570 -1.743 1.00 80.12 124 SER A O 1
ATOM 941 N N . ASP A 1 125 ? 1.975 -11.822 -0.105 1.00 74.19 125 ASP A N 1
ATOM 942 C CA . ASP A 1 125 ? 3.062 -12.810 -0.147 1.00 74.19 125 ASP A CA 1
ATOM 943 C C . ASP A 1 125 ? 3.201 -13.455 -1.535 1.00 74.19 125 ASP A C 1
ATOM 945 O O . ASP A 1 125 ? 4.316 -13.657 -2.030 1.00 74.19 125 ASP A O 1
ATOM 949 N N . GLY A 1 126 ? 2.074 -13.772 -2.181 1.00 76.81 126 GLY A N 1
ATOM 950 C CA . GLY A 1 126 ? 2.047 -14.252 -3.561 1.00 76.81 126 GLY A CA 1
ATOM 951 C C . GLY A 1 126 ? 2.634 -13.229 -4.535 1.00 76.81 126 GLY A C 1
ATOM 952 O O . GLY A 1 126 ? 3.497 -13.570 -5.346 1.00 76.81 126 GLY A O 1
ATOM 953 N N . TYR A 1 127 ? 2.224 -11.969 -4.405 1.00 78.25 127 TYR A N 1
ATOM 954 C CA . TYR A 1 127 ? 2.724 -10.858 -5.208 1.00 78.25 127 TYR A CA 1
ATOM 955 C C . TYR A 1 127 ? 4.228 -10.613 -5.005 1.00 78.25 127 TYR A C 1
ATOM 957 O O . TYR A 1 127 ? 4.982 -10.567 -5.977 1.00 78.25 127 TYR A O 1
ATOM 965 N N . LEU A 1 128 ? 4.707 -10.575 -3.759 1.00 76.44 128 LEU A N 1
ATOM 966 C CA . LEU A 1 128 ? 6.122 -10.395 -3.425 1.00 76.44 128 LEU A CA 1
ATOM 967 C C . LEU A 1 128 ? 6.995 -11.518 -3.999 1.00 76.44 128 LEU A C 1
ATOM 969 O O . LEU A 1 128 ? 8.101 -11.259 -4.473 1.00 76.44 128 LEU A O 1
ATOM 973 N N . ARG A 1 129 ? 6.515 -12.770 -4.007 1.00 76.00 129 ARG A N 1
ATOM 974 C CA . ARG A 1 129 ? 7.229 -13.884 -4.661 1.00 76.00 129 ARG A CA 1
ATOM 975 C C . ARG A 1 129 ? 7.368 -13.670 -6.166 1.00 76.00 129 ARG A C 1
ATOM 977 O O . ARG A 1 129 ? 8.429 -13.962 -6.718 1.00 76.00 129 ARG A O 1
ATOM 984 N N . ILE A 1 130 ? 6.321 -13.165 -6.817 1.00 79.44 130 ILE A N 1
ATOM 985 C CA . ILE A 1 130 ? 6.346 -12.834 -8.246 1.00 79.44 130 ILE A CA 1
ATOM 986 C C . ILE A 1 130 ? 7.354 -11.703 -8.501 1.00 79.44 130 ILE A C 1
ATOM 988 O O . ILE A 1 130 ? 8.210 -11.856 -9.374 1.00 79.44 130 ILE A O 1
ATOM 992 N N . ARG A 1 131 ? 7.333 -10.629 -7.696 1.00 80.19 131 ARG A N 1
ATOM 993 C CA . ARG A 1 131 ? 8.296 -9.515 -7.800 1.00 80.19 131 ARG A CA 1
ATOM 994 C C . ARG A 1 131 ? 9.741 -9.973 -7.632 1.00 80.19 131 ARG A C 1
ATOM 996 O O . ARG A 1 131 ? 10.568 -9.713 -8.502 1.00 80.19 131 ARG A O 1
ATOM 1003 N N . ARG A 1 132 ? 10.043 -10.754 -6.589 1.00 77.69 132 ARG A N 1
ATOM 1004 C CA . ARG A 1 132 ? 11.395 -11.310 -6.385 1.00 77.69 132 ARG A CA 1
ATOM 1005 C C . ARG A 1 132 ? 11.862 -12.148 -7.565 1.00 77.69 132 ARG A C 1
ATOM 1007 O O . ARG A 1 132 ? 13.013 -12.044 -7.970 1.00 77.69 132 ARG A O 1
ATOM 1014 N N . ARG A 1 133 ? 10.982 -12.974 -8.136 1.00 78.25 133 ARG A N 1
ATOM 1015 C CA . ARG A 1 133 ? 11.321 -13.773 -9.319 1.00 78.25 133 ARG A CA 1
ATOM 1016 C C . ARG A 1 133 ? 11.639 -12.888 -10.525 1.00 78.25 133 ARG A C 1
ATOM 1018 O O . ARG A 1 133 ? 12.578 -13.209 -11.251 1.00 78.25 133 ARG A O 1
ATOM 1025 N N . ALA A 1 134 ? 10.899 -11.799 -10.728 1.00 77.44 134 ALA A N 1
ATOM 1026 C CA . ALA A 1 134 ? 11.168 -10.848 -11.803 1.00 77.44 134 ALA A CA 1
ATOM 1027 C C . ALA A 1 134 ? 12.546 -10.182 -11.632 1.00 77.44 134 ALA A C 1
ATOM 1029 O O . ALA A 1 134 ? 13.351 -10.227 -12.562 1.00 77.44 134 ALA A O 1
ATOM 1030 N N . LEU A 1 135 ? 12.860 -9.675 -10.432 1.00 75.44 135 LEU A N 1
ATOM 1031 C CA . LEU A 1 135 ? 14.162 -9.066 -10.115 1.00 75.44 135 LEU A CA 1
ATOM 1032 C C . LEU A 1 135 ? 15.324 -10.064 -10.245 1.00 75.44 135 LEU A C 1
ATOM 1034 O O . LEU A 1 135 ? 16.319 -9.781 -10.911 1.00 75.44 135 LEU A O 1
ATOM 1038 N N . ALA A 1 136 ? 15.174 -11.266 -9.683 1.00 76.69 136 ALA A N 1
ATOM 1039 C CA . ALA A 1 136 ? 16.177 -12.324 -9.790 1.00 76.69 136 ALA A CA 1
ATOM 1040 C C . ALA A 1 136 ? 16.381 -12.779 -11.242 1.00 76.69 136 ALA A C 1
ATOM 1042 O O . ALA A 1 136 ? 17.497 -13.113 -11.640 1.00 76.69 136 ALA A O 1
ATOM 1043 N N . THR A 1 137 ? 15.313 -12.783 -12.054 1.00 74.56 137 THR A N 1
ATOM 1044 C CA . THR A 1 137 ? 15.454 -13.031 -13.490 1.00 74.56 137 THR A CA 1
ATOM 1045 C C . THR A 1 137 ? 16.265 -11.914 -14.116 1.00 74.56 137 THR A C 1
ATOM 1047 O O . THR A 1 137 ? 17.279 -12.223 -14.713 1.00 74.56 137 THR A O 1
ATOM 1050 N N . TYR A 1 138 ? 15.898 -10.643 -13.939 1.00 73.62 138 TYR A N 1
ATOM 1051 C CA . TYR A 1 138 ? 16.652 -9.521 -14.509 1.00 73.62 138 TYR A CA 1
ATOM 1052 C C . TYR A 1 138 ? 18.162 -9.619 -14.218 1.00 73.62 138 TYR A C 1
ATOM 1054 O O . TYR A 1 138 ? 18.962 -9.563 -15.147 1.00 73.62 138 TYR A O 1
ATOM 1062 N N . GLN A 1 139 ? 18.540 -9.914 -12.968 1.00 71.62 139 GLN A N 1
ATOM 1063 C CA . GLN A 1 139 ? 19.941 -10.112 -12.564 1.00 71.62 139 GLN A CA 1
ATOM 1064 C C . GLN A 1 139 ? 20.645 -11.298 -13.248 1.00 71.62 139 GLN A C 1
ATOM 1066 O O . GLN A 1 139 ? 21.825 -11.214 -13.585 1.00 71.62 139 GLN A O 1
ATOM 1071 N N . ARG A 1 140 ? 19.960 -12.439 -13.410 1.00 67.00 140 ARG A N 1
ATOM 1072 C CA . ARG A 1 140 ? 20.537 -13.666 -14.002 1.00 67.00 140 ARG A CA 1
ATOM 1073 C C . ARG A 1 140 ? 20.815 -13.514 -15.494 1.00 67.00 140 ARG A C 1
ATOM 1075 O O . ARG A 1 140 ? 21.694 -14.157 -16.058 1.00 67.00 140 ARG A O 1
ATOM 1082 N N . ASP A 1 141 ? 19.960 -12.744 -16.128 1.00 62.41 141 ASP A N 1
ATOM 1083 C CA . ASP A 1 141 ? 19.714 -12.762 -17.556 1.00 62.41 141 ASP A CA 1
ATOM 1084 C C . ASP A 1 141 ? 20.555 -11.649 -18.240 1.00 62.41 141 ASP A C 1
ATOM 1086 O O . ASP A 1 141 ? 20.443 -11.428 -19.445 1.00 62.41 141 ASP A O 1
ATOM 1090 N N . ASP A 1 142 ? 21.427 -10.990 -17.471 1.00 60.06 142 ASP A N 1
ATOM 1091 C CA . ASP A 1 142 ? 22.626 -10.276 -17.912 1.00 60.06 142 ASP A CA 1
ATOM 1092 C C . ASP A 1 142 ? 23.404 -11.141 -18.937 1.00 60.06 142 ASP A C 1
ATOM 1094 O O . ASP A 1 142 ? 23.717 -12.309 -18.650 1.00 60.06 142 ASP A O 1
ATOM 1098 N N . PRO A 1 143 ? 23.654 -10.639 -20.164 1.00 53.00 143 PRO A N 1
ATOM 1099 C CA . PRO A 1 143 ? 24.237 -11.418 -21.257 1.00 53.00 143 PRO A CA 1
ATOM 1100 C C . PRO A 1 143 ? 25.588 -12.070 -20.916 1.00 53.00 143 PRO A C 1
ATOM 1102 O O . PRO A 1 143 ? 25.886 -13.126 -21.478 1.00 53.00 143 PRO A O 1
ATOM 1105 N N . ASP A 1 144 ? 26.340 -11.547 -19.943 1.00 54.12 144 ASP A N 1
ATOM 1106 C CA . ASP A 1 144 ? 27.599 -12.154 -19.485 1.00 54.12 144 ASP A CA 1
ATOM 1107 C C . ASP A 1 144 ? 27.412 -13.406 -18.599 1.00 54.12 144 ASP A C 1
ATOM 1109 O O . ASP A 1 144 ? 28.348 -14.190 -18.423 1.00 54.12 144 ASP A O 1
ATOM 1113 N N . LYS A 1 145 ? 26.205 -13.659 -18.065 1.00 48.59 145 LYS A N 1
ATOM 1114 C CA . LYS A 1 145 ? 25.939 -14.724 -17.070 1.00 48.59 145 LYS A CA 1
ATOM 1115 C C . LYS A 1 145 ? 24.964 -15.821 -17.530 1.00 48.59 145 LYS A C 1
ATOM 1117 O O . LYS A 1 145 ? 24.823 -16.837 -16.848 1.00 48.59 145 LYS A O 1
ATOM 1122 N N . SER A 1 146 ? 24.310 -15.681 -18.688 1.00 47.12 146 SER A N 1
ATOM 1123 C CA . SER A 1 146 ? 23.106 -16.469 -19.037 1.00 47.12 146 SER A CA 1
ATOM 1124 C C . SER A 1 146 ? 23.306 -17.815 -19.774 1.00 47.12 146 SER A C 1
ATOM 1126 O O . SER A 1 146 ? 22.342 -18.405 -20.259 1.00 47.12 146 SER A O 1
ATOM 1128 N N . ARG A 1 147 ? 24.517 -18.388 -19.840 1.00 50.09 147 ARG A N 1
ATOM 1129 C CA . ARG A 1 147 ? 24.804 -19.589 -20.668 1.00 50.09 147 ARG A CA 1
ATOM 1130 C C . ARG A 1 147 ? 24.272 -20.954 -20.168 1.00 50.09 147 ARG A C 1
ATOM 1132 O O . ARG A 1 147 ? 24.697 -21.973 -20.703 1.00 50.09 147 ARG A O 1
ATOM 1139 N N . MET A 1 148 ? 23.373 -21.036 -19.179 1.00 46.94 148 MET A N 1
ATOM 1140 C CA . MET A 1 148 ? 23.193 -22.294 -18.416 1.00 46.94 148 MET A CA 1
ATOM 1141 C C . MET A 1 148 ? 21.785 -22.917 -18.284 1.00 46.94 148 MET A C 1
ATOM 1143 O O . MET A 1 148 ? 21.644 -23.826 -17.469 1.00 46.94 148 MET A O 1
ATOM 1147 N N . TYR A 1 149 ? 20.748 -22.528 -19.045 1.00 52.31 149 TYR A N 1
ATOM 1148 C CA . TYR A 1 149 ? 19.394 -23.104 -18.853 1.00 52.31 149 TYR A CA 1
ATOM 1149 C C . TYR A 1 149 ? 18.626 -23.478 -20.134 1.00 52.31 149 TYR A C 1
ATOM 1151 O O . TYR A 1 149 ? 18.842 -22.905 -21.198 1.00 52.31 149 TYR A O 1
ATOM 1159 N N . SER A 1 150 ? 17.716 -24.460 -20.009 1.00 55.31 150 SER A N 1
ATOM 1160 C CA . SER A 1 150 ? 16.879 -24.997 -21.093 1.00 55.31 150 SER A CA 1
ATOM 1161 C C . SER A 1 150 ? 15.780 -24.020 -21.542 1.00 55.31 150 SER A C 1
ATOM 1163 O O . SER A 1 150 ? 15.241 -23.247 -20.744 1.00 55.31 150 SER A O 1
ATOM 1165 N N . SER A 1 151 ? 15.428 -24.075 -22.833 1.00 57.81 151 SER A N 1
ATOM 1166 C CA . SER A 1 151 ? 14.514 -23.137 -23.508 1.00 57.81 151 SER A CA 1
ATOM 1167 C C . SER A 1 151 ? 13.130 -23.029 -22.868 1.00 57.81 151 SER A C 1
ATOM 1169 O O . SER A 1 151 ? 12.538 -21.951 -22.867 1.00 57.81 151 SER A O 1
ATOM 1171 N N . ASP A 1 152 ? 12.619 -24.117 -22.294 1.00 47.94 152 ASP A N 1
ATOM 1172 C CA . ASP A 1 152 ? 11.239 -24.180 -21.802 1.00 47.94 152 ASP A CA 1
ATOM 1173 C C . ASP A 1 152 ? 11.082 -23.497 -20.439 1.00 47.94 152 ASP A C 1
ATOM 1175 O O . ASP A 1 152 ? 10.130 -22.746 -20.224 1.00 47.94 152 ASP A O 1
ATOM 1179 N N . LEU A 1 153 ? 12.067 -23.650 -19.545 1.00 53.06 153 LEU A N 1
ATOM 1180 C CA . LEU A 1 153 ? 12.092 -22.942 -18.262 1.00 53.06 153 LEU A CA 1
ATOM 1181 C C . LEU A 1 153 ? 12.271 -21.432 -18.471 1.00 53.06 153 LEU A C 1
ATOM 1183 O O . LEU A 1 153 ? 11.640 -20.634 -17.776 1.00 53.06 153 LEU A O 1
ATOM 1187 N N . ALA A 1 154 ? 13.089 -21.035 -19.449 1.00 57.19 154 ALA A N 1
ATOM 1188 C CA . ALA A 1 154 ? 13.243 -19.636 -19.839 1.00 57.19 154 ALA A CA 1
ATOM 1189 C C . ALA A 1 154 ? 11.918 -19.041 -20.345 1.00 57.19 154 ALA A C 1
ATOM 1191 O O . ALA A 1 154 ? 11.563 -17.928 -19.961 1.00 57.19 154 ALA A O 1
ATOM 1192 N N . LYS A 1 155 ? 11.140 -19.806 -21.121 1.00 52.75 155 LYS A N 1
ATOM 1193 C CA . LYS A 1 155 ? 9.843 -19.378 -21.662 1.00 52.75 155 LYS A CA 1
ATOM 1194 C C . LYS A 1 155 ? 8.775 -19.211 -20.575 1.00 52.75 155 LYS A C 1
ATOM 1196 O O . LYS A 1 155 ? 8.127 -18.171 -20.521 1.00 52.75 155 LYS A O 1
ATOM 1201 N N . THR A 1 156 ? 8.658 -20.160 -19.642 1.00 51.84 156 THR A N 1
ATOM 1202 C CA . THR A 1 156 ? 7.723 -20.053 -18.502 1.00 51.84 156 THR A CA 1
ATOM 1203 C C . THR A 1 156 ? 8.119 -18.945 -17.517 1.00 51.84 156 THR A C 1
ATOM 1205 O O . THR A 1 156 ? 7.257 -18.313 -16.908 1.00 51.84 156 THR A O 1
ATOM 1208 N N . ILE A 1 157 ? 9.421 -18.682 -17.342 1.00 56.78 157 ILE A N 1
ATOM 1209 C CA . ILE A 1 157 ? 9.904 -17.520 -16.579 1.00 56.78 157 ILE A CA 1
ATOM 1210 C C . ILE A 1 157 ? 9.551 -16.220 -17.307 1.00 56.78 157 ILE A C 1
ATOM 1212 O O . ILE A 1 157 ? 9.016 -15.317 -16.673 1.00 56.78 157 ILE A O 1
ATOM 1216 N N . ALA A 1 158 ? 9.777 -16.137 -18.618 1.00 57.72 158 ALA A N 1
ATOM 1217 C CA . ALA A 1 158 ? 9.449 -14.958 -19.413 1.00 57.72 158 ALA A CA 1
ATOM 1218 C C . ALA A 1 158 ? 7.941 -14.655 -19.409 1.00 57.72 158 ALA A C 1
ATOM 1220 O O . ALA A 1 158 ? 7.551 -13.505 -19.249 1.00 57.72 158 ALA A O 1
ATOM 1221 N N . GLU A 1 159 ? 7.080 -15.670 -19.508 1.00 54.06 159 GLU A N 1
ATOM 1222 C CA . GLU A 1 159 ? 5.619 -15.510 -19.448 1.00 54.06 159 GLU A CA 1
ATOM 1223 C C . GLU A 1 159 ? 5.120 -15.125 -18.045 1.00 54.06 159 GLU A C 1
ATOM 1225 O O . GLU A 1 159 ? 4.240 -14.272 -17.921 1.00 54.06 159 GLU A O 1
ATOM 1230 N N . GLY A 1 160 ? 5.720 -15.681 -16.984 1.00 55.28 160 GLY A N 1
ATOM 1231 C CA . GLY A 1 160 ? 5.440 -15.285 -15.598 1.00 55.28 160 GLY A CA 1
ATOM 1232 C C . GLY A 1 160 ? 5.911 -13.864 -15.271 1.00 55.28 160 GLY A C 1
ATOM 1233 O O . GLY A 1 160 ? 5.210 -13.126 -14.584 1.00 55.28 160 GLY A O 1
ATOM 1234 N N . ASN A 1 161 ? 7.053 -13.452 -15.824 1.00 56.06 161 ASN A N 1
ATOM 1235 C CA . ASN A 1 161 ? 7.541 -12.077 -15.746 1.00 56.06 161 ASN A CA 1
ATOM 1236 C C . ASN A 1 161 ? 6.651 -11.135 -16.567 1.00 56.06 161 ASN A C 1
ATOM 1238 O O . ASN A 1 161 ? 6.419 -10.006 -16.143 1.00 56.06 161 ASN A O 1
ATOM 1242 N N . LYS A 1 162 ? 6.050 -11.633 -17.659 1.00 57.34 162 LYS A N 1
ATOM 1243 C CA . LYS A 1 162 ? 5.128 -10.870 -18.504 1.00 57.34 162 LYS A CA 1
ATOM 1244 C C . LYS A 1 162 ? 3.866 -10.394 -17.816 1.00 57.34 162 LYS A C 1
ATOM 1246 O O . LYS A 1 162 ? 3.415 -9.276 -18.061 1.00 57.34 162 LYS A O 1
ATOM 1251 N N . ALA A 1 163 ? 3.335 -11.212 -16.919 1.00 51.88 163 ALA A N 1
ATOM 1252 C CA . ALA A 1 163 ? 2.217 -10.839 -16.061 1.00 51.88 163 ALA A CA 1
ATOM 1253 C C . ALA A 1 163 ? 2.612 -9.854 -14.937 1.00 51.88 163 ALA A C 1
ATOM 1255 O O . ALA A 1 163 ? 1.735 -9.237 -14.342 1.00 51.88 163 ALA A O 1
ATOM 1256 N N . ALA A 1 164 ? 3.911 -9.686 -14.663 1.00 57.56 164 ALA A N 1
ATOM 1257 C CA . ALA A 1 164 ? 4.460 -8.855 -13.590 1.00 57.56 164 ALA A CA 1
ATOM 1258 C C . ALA A 1 164 ? 5.130 -7.553 -14.082 1.00 57.56 164 ALA A C 1
ATOM 1260 O O . ALA A 1 164 ? 5.762 -6.868 -13.283 1.00 57.56 164 ALA A O 1
ATOM 1261 N N . HIS A 1 165 ? 5.032 -7.221 -15.378 1.00 59.78 165 HIS A N 1
ATOM 1262 C CA . HIS A 1 165 ? 5.906 -6.239 -16.042 1.00 59.78 165 HIS A CA 1
ATOM 1263 C C . HIS A 1 165 ? 5.679 -4.762 -15.711 1.00 59.78 165 HIS A C 1
ATOM 1265 O O . HIS A 1 165 ? 6.490 -3.944 -16.131 1.00 59.78 165 HIS A O 1
ATOM 1271 N N . GLY A 1 166 ? 4.656 -4.388 -14.943 1.00 69.69 166 GLY A N 1
ATOM 1272 C CA . GLY A 1 166 ? 4.652 -3.044 -14.369 1.00 69.69 166 GLY A CA 1
ATOM 1273 C C . GLY A 1 166 ? 5.816 -2.927 -13.389 1.00 69.69 166 GLY A C 1
ATOM 1274 O O . GLY A 1 166 ? 5.942 -3.762 -12.494 1.00 69.69 166 GLY A O 1
ATOM 1275 N N . GLY A 1 167 ? 6.684 -1.928 -13.538 1.00 81.75 167 GLY A N 1
ATOM 1276 C CA . GLY A 1 167 ? 7.531 -1.533 -12.416 1.00 81.75 167 GLY A CA 1
ATOM 1277 C C . GLY A 1 167 ? 6.667 -1.288 -11.176 1.00 81.75 167 GLY A C 1
ATOM 1278 O O . GLY A 1 167 ? 5.536 -0.820 -11.303 1.00 81.75 167 GLY A O 1
ATOM 1279 N N . ASP A 1 168 ? 7.182 -1.635 -10.005 1.00 90.50 168 ASP A N 1
ATOM 1280 C CA . ASP A 1 168 ? 6.541 -1.337 -8.728 1.00 90.50 168 ASP A CA 1
ATOM 1281 C C . ASP A 1 168 ? 7.627 -0.883 -7.761 1.00 90.50 168 ASP A C 1
ATOM 1283 O O . ASP A 1 168 ? 8.142 -1.644 -6.941 1.00 90.50 168 ASP A O 1
ATOM 1287 N N . ALA A 1 169 ? 8.029 0.369 -7.955 1.00 92.12 169 ALA A N 1
ATOM 1288 C CA . ALA A 1 169 ? 9.145 0.993 -7.278 1.00 92.12 169 ALA A CA 1
ATOM 1289 C C . ALA A 1 169 ? 8.971 0.936 -5.758 1.00 92.12 169 ALA A C 1
ATOM 1291 O O . ALA A 1 169 ? 9.933 0.631 -5.062 1.00 92.12 169 ALA A O 1
ATOM 1292 N N . VAL A 1 170 ? 7.757 1.173 -5.249 1.00 93.38 170 VAL A N 1
ATOM 1293 C CA . VAL A 1 170 ? 7.475 1.205 -3.806 1.00 93.38 170 VAL A CA 1
ATOM 1294 C C . VAL A 1 170 ? 7.570 -0.193 -3.204 1.00 93.38 170 VAL A C 1
ATOM 1296 O O . VAL A 1 170 ? 8.285 -0.388 -2.220 1.00 93.38 170 VAL A O 1
ATOM 1299 N N . THR A 1 171 ? 6.913 -1.188 -3.811 1.00 88.62 171 THR A N 1
ATOM 1300 C CA . THR A 1 171 ? 7.003 -2.570 -3.319 1.00 88.62 171 THR A CA 1
ATOM 1301 C C . THR A 1 171 ? 8.436 -3.084 -3.384 1.00 88.62 171 THR A C 1
ATOM 1303 O O . THR A 1 171 ? 8.914 -3.698 -2.427 1.00 88.62 171 THR A O 1
ATOM 1306 N N . ASP A 1 172 ? 9.133 -2.830 -4.492 1.00 89.31 172 ASP A N 1
ATOM 1307 C CA . ASP A 1 172 ? 10.519 -3.251 -4.642 1.00 89.31 172 ASP A CA 1
ATOM 1308 C C . ASP A 1 172 ? 11.396 -2.547 -3.602 1.00 89.31 172 ASP A C 1
ATOM 1310 O O . ASP A 1 172 ? 12.121 -3.231 -2.889 1.00 89.31 172 ASP A O 1
ATOM 1314 N N . ALA A 1 173 ? 11.264 -1.231 -3.408 1.00 91.50 173 ALA A N 1
ATOM 1315 C CA . ALA A 1 173 ? 11.984 -0.492 -2.370 1.00 91.50 173 ALA A CA 1
ATOM 1316 C C . ALA A 1 173 ? 11.756 -1.073 -0.965 1.00 91.50 173 ALA A C 1
ATOM 1318 O O . ALA A 1 173 ? 12.717 -1.232 -0.212 1.00 91.50 173 ALA A O 1
ATOM 1319 N N . GLY A 1 174 ? 10.526 -1.479 -0.639 1.00 87.88 174 GLY A N 1
ATOM 1320 C CA . GLY A 1 174 ? 10.216 -2.170 0.615 1.00 87.88 174 GLY A CA 1
ATOM 1321 C C . GLY A 1 174 ? 10.917 -3.530 0.766 1.00 87.88 174 GLY A C 1
ATOM 1322 O O . GLY A 1 174 ? 11.286 -3.925 1.876 1.00 87.88 174 GLY A O 1
ATOM 1323 N N . LEU A 1 175 ? 11.168 -4.256 -0.331 1.00 84.38 175 LEU A N 1
ATOM 1324 C CA . LEU A 1 175 ? 11.968 -5.491 -0.300 1.00 84.38 175 LEU A CA 1
ATOM 1325 C C . LEU A 1 175 ? 13.442 -5.222 0.048 1.00 84.38 175 LEU A C 1
ATOM 1327 O O . LEU A 1 175 ? 14.046 -6.032 0.754 1.00 84.38 175 LEU A O 1
ATOM 1331 N N . PHE A 1 176 ? 14.005 -4.098 -0.406 1.00 85.88 176 PHE A N 1
ATOM 1332 C CA . PHE A 1 176 ? 15.366 -3.685 -0.043 1.00 85.88 176 PHE A CA 1
ATOM 1333 C C . PHE A 1 176 ? 15.446 -3.181 1.398 1.00 85.88 176 PHE A C 1
ATOM 1335 O O . PHE A 1 176 ? 16.332 -3.594 2.143 1.00 85.88 176 PHE A O 1
ATOM 1342 N N . ASP A 1 177 ? 14.494 -2.346 1.818 1.00 90.00 177 ASP A N 1
ATOM 1343 C CA . ASP A 1 177 ? 14.443 -1.800 3.180 1.00 90.00 177 ASP A CA 1
ATOM 1344 C C . ASP A 1 177 ? 14.286 -2.902 4.244 1.00 90.00 177 ASP A C 1
ATOM 1346 O O . ASP A 1 177 ? 14.940 -2.891 5.286 1.00 90.00 177 ASP A O 1
ATOM 1350 N N . SER A 1 178 ? 13.501 -3.940 3.937 1.00 81.94 178 SER A N 1
ATOM 1351 C CA . SER A 1 178 ? 13.336 -5.108 4.815 1.00 81.94 178 SER A CA 1
ATOM 1352 C C . SER A 1 178 ? 14.554 -6.048 4.878 1.00 81.94 178 SER A C 1
ATOM 1354 O O . SER A 1 178 ? 14.524 -7.024 5.633 1.00 81.94 178 SER A O 1
ATOM 1356 N N . GLY A 1 179 ? 15.616 -5.794 4.101 1.00 77.06 179 GLY A N 1
ATOM 1357 C CA . GLY A 1 179 ? 16.819 -6.638 4.029 1.00 77.06 179 GLY A CA 1
ATOM 1358 C C . GLY A 1 179 ? 16.588 -7.999 3.365 1.00 77.06 179 GLY A C 1
ATOM 1359 O O . GLY A 1 179 ? 17.382 -8.930 3.520 1.00 77.06 179 GLY A O 1
ATOM 1360 N N . ILE A 1 180 ? 15.463 -8.145 2.665 1.00 71.31 180 ILE A N 1
ATOM 1361 C CA . ILE A 1 180 ? 15.111 -9.357 1.927 1.00 71.31 180 ILE A CA 1
ATOM 1362 C C . ILE A 1 180 ? 15.884 -9.415 0.608 1.00 71.31 180 ILE A C 1
ATOM 1364 O O . ILE A 1 180 ? 16.295 -10.498 0.190 1.00 71.31 180 ILE A O 1
ATOM 1368 N N . GLU A 1 181 ? 16.075 -8.264 -0.033 1.00 73.62 181 GLU A N 1
ATOM 1369 C CA . GLU A 1 181 ? 16.959 -8.082 -1.178 1.00 73.62 181 GLU A CA 1
ATOM 1370 C C . GLU A 1 181 ? 18.114 -7.156 -0.776 1.00 73.62 181 GLU A C 1
ATOM 1372 O O . GLU A 1 181 ? 17.895 -6.099 -0.191 1.00 73.62 181 GLU A O 1
ATOM 1377 N N . ASN A 1 182 ? 19.352 -7.555 -1.074 1.00 77.75 182 ASN A N 1
ATOM 1378 C CA . ASN A 1 182 ? 20.548 -6.880 -0.550 1.00 77.75 182 ASN A CA 1
ATOM 1379 C C . ASN A 1 182 ? 21.336 -6.128 -1.628 1.00 77.75 182 ASN A C 1
ATOM 1381 O O . ASN A 1 182 ? 22.294 -5.421 -1.313 1.00 77.75 182 ASN A O 1
ATOM 1385 N N . ASN A 1 183 ? 20.957 -6.265 -2.900 1.00 82.19 183 ASN A N 1
ATOM 1386 C CA . ASN A 1 183 ? 21.663 -5.626 -4.002 1.00 82.19 183 ASN A CA 1
ATOM 1387 C C . ASN A 1 183 ? 21.159 -4.196 -4.266 1.00 82.19 183 ASN A C 1
ATOM 1389 O O . ASN A 1 183 ? 20.464 -3.951 -5.249 1.00 82.19 183 ASN A O 1
ATOM 1393 N N . ALA A 1 184 ? 21.493 -3.242 -3.396 1.00 83.50 184 ALA A N 1
ATOM 1394 C CA . ALA A 1 184 ? 21.013 -1.859 -3.514 1.00 83.50 184 ALA A CA 1
ATOM 1395 C C . ALA A 1 184 ? 21.338 -1.187 -4.869 1.00 83.50 184 ALA A C 1
ATOM 1397 O O . ALA A 1 184 ? 20.604 -0.295 -5.296 1.00 83.50 184 ALA A O 1
ATOM 1398 N N . GLU A 1 185 ? 22.390 -1.629 -5.566 1.00 88.81 185 GLU A N 1
ATOM 1399 C CA . GLU A 1 185 ? 22.749 -1.147 -6.908 1.00 88.81 185 GLU A CA 1
ATOM 1400 C C . GLU A 1 185 ? 21.660 -1.469 -7.938 1.00 88.81 185 GLU A C 1
ATOM 1402 O O . GLU A 1 185 ? 21.390 -0.657 -8.821 1.00 88.81 185 GLU A O 1
ATOM 1407 N N . LEU A 1 186 ? 20.953 -2.591 -7.764 1.00 86.00 186 LEU A N 1
ATOM 1408 C CA . LEU A 1 186 ? 19.840 -2.995 -8.621 1.00 86.00 186 LEU A CA 1
ATOM 1409 C C . LEU A 1 186 ? 18.701 -1.965 -8.620 1.00 86.00 186 LEU A C 1
ATOM 1411 O O . LEU A 1 186 ? 18.094 -1.720 -9.660 1.00 86.00 186 LEU A O 1
ATOM 1415 N N . MET A 1 187 ? 18.414 -1.337 -7.474 1.00 91.12 187 MET A N 1
ATOM 1416 C CA . MET A 1 187 ? 17.392 -0.283 -7.402 1.00 91.12 187 MET A CA 1
ATOM 1417 C C . MET A 1 187 ? 17.776 0.923 -8.245 1.00 91.12 187 MET A C 1
ATOM 1419 O O . MET A 1 187 ? 16.956 1.437 -9.005 1.00 91.12 187 MET A O 1
ATOM 1423 N N . ILE A 1 188 ? 19.036 1.343 -8.149 1.00 92.88 188 ILE A N 1
ATOM 1424 C CA . ILE A 1 188 ? 19.551 2.472 -8.922 1.00 92.88 188 ILE A CA 1
ATOM 1425 C C . ILE A 1 188 ? 19.557 2.119 -10.411 1.00 92.88 188 ILE A C 1
ATOM 1427 O O . ILE A 1 188 ? 19.187 2.942 -11.241 1.00 92.88 188 ILE A O 1
ATOM 1431 N N . GLU A 1 189 ? 19.912 0.889 -10.765 1.00 90.81 189 GLU A N 1
ATOM 1432 C CA . GLU A 1 189 ? 19.937 0.443 -12.154 1.00 90.81 189 GLU A CA 1
ATOM 1433 C C . GLU A 1 189 ? 18.539 0.416 -12.798 1.00 90.81 189 GLU A C 1
ATOM 1435 O O . GLU A 1 189 ? 18.359 0.876 -13.931 1.00 90.81 189 GLU A O 1
ATOM 1440 N N . ILE A 1 190 ? 17.548 -0.120 -12.078 1.00 90.81 190 ILE A N 1
ATOM 1441 C CA . ILE A 1 190 ? 16.188 -0.314 -12.593 1.00 90.81 190 ILE A CA 1
ATOM 1442 C C . ILE A 1 190 ? 15.379 0.985 -12.531 1.00 90.81 190 ILE A C 1
ATOM 1444 O O . ILE A 1 190 ? 14.689 1.324 -13.494 1.00 90.81 190 ILE A O 1
ATOM 1448 N N . TYR A 1 191 ? 15.460 1.710 -11.416 1.00 93.31 191 TYR A N 1
ATOM 1449 C CA . TYR A 1 191 ? 14.605 2.864 -11.133 1.00 93.31 191 TYR A CA 1
ATOM 1450 C C . TYR A 1 191 ? 15.345 4.206 -11.214 1.00 93.31 191 TYR A C 1
ATOM 1452 O O . TYR A 1 191 ? 14.712 5.234 -11.428 1.00 93.31 191 TYR A O 1
ATOM 1460 N N . GLY A 1 192 ? 16.675 4.227 -11.101 1.00 93.62 192 GLY A N 1
ATOM 1461 C CA . GLY A 1 192 ? 17.481 5.460 -11.079 1.00 93.62 192 GLY A CA 1
ATOM 1462 C C . GLY A 1 192 ? 17.658 6.077 -9.701 1.00 93.62 192 GLY A C 1
ATOM 1463 O O . GLY A 1 192 ? 18.365 7.069 -9.577 1.00 93.62 192 GLY A O 1
ATOM 1464 N N . LEU A 1 1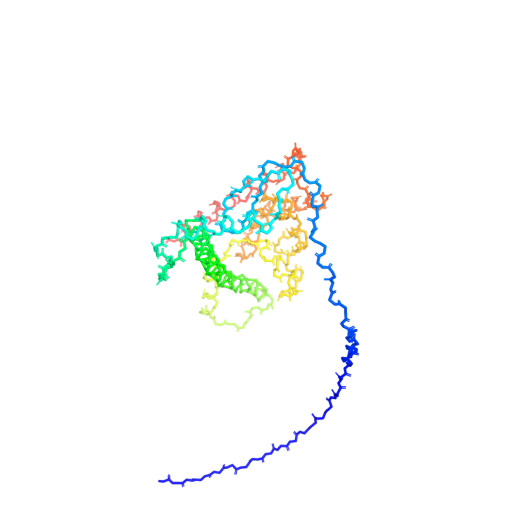93 ? 17.024 5.513 -8.672 1.00 94.19 193 LEU A N 1
ATOM 1465 C CA . LEU A 1 193 ? 17.023 6.036 -7.309 1.00 94.19 193 LEU A CA 1
ATOM 1466 C C . LEU A 1 193 ? 17.298 4.914 -6.304 1.00 94.19 193 LEU A C 1
ATOM 1468 O O . LEU A 1 193 ? 17.018 3.744 -6.560 1.00 94.19 193 LEU A O 1
ATOM 1472 N N . SER A 1 194 ? 17.828 5.277 -5.134 1.00 94.44 194 SER A N 1
ATOM 1473 C CA . SER A 1 194 ? 17.945 4.351 -4.005 1.00 94.44 194 SER A CA 1
ATOM 1474 C C . SER A 1 194 ? 16.569 4.016 -3.422 1.00 94.44 194 SER A C 1
ATOM 1476 O O . SER A 1 194 ? 15.650 4.833 -3.487 1.00 94.44 194 SER A O 1
ATOM 1478 N N . TYR A 1 195 ? 16.440 2.854 -2.770 1.00 93.81 195 TYR A N 1
ATOM 1479 C CA . TYR A 1 195 ? 15.186 2.453 -2.115 1.00 93.81 195 TYR A CA 1
ATOM 1480 C C . TYR A 1 195 ? 14.691 3.506 -1.111 1.00 93.81 195 TYR A C 1
ATOM 1482 O O . TYR A 1 195 ? 13.510 3.823 -1.093 1.00 93.81 195 TYR A O 1
ATOM 1490 N N . SER A 1 196 ? 15.600 4.127 -0.352 1.00 93.06 196 SER A N 1
ATOM 1491 C CA . SER A 1 196 ? 15.266 5.180 0.611 1.00 93.06 196 SER A CA 1
ATOM 1492 C C . SER A 1 196 ? 14.607 6.403 -0.033 1.00 93.06 196 SER A C 1
ATOM 1494 O O . SER A 1 196 ? 13.648 6.934 0.515 1.00 93.06 196 SER A O 1
ATOM 1496 N N . LYS A 1 197 ? 15.080 6.824 -1.214 1.00 93.44 197 LYS A N 1
ATOM 1497 C CA . LYS A 1 197 ? 14.486 7.936 -1.973 1.00 93.44 197 LYS A CA 1
ATOM 1498 C C . LYS A 1 197 ? 13.134 7.554 -2.575 1.00 93.44 197 LYS A C 1
ATOM 1500 O O . LYS A 1 197 ? 12.253 8.392 -2.698 1.00 93.44 197 LYS A O 1
ATOM 1505 N N . VAL A 1 198 ? 12.962 6.294 -2.971 1.00 93.31 198 VAL A N 1
ATOM 1506 C CA . VAL A 1 198 ? 11.670 5.812 -3.478 1.00 93.31 198 VAL A CA 1
ATOM 1507 C C . VAL A 1 198 ? 10.625 5.774 -2.362 1.00 93.31 198 VAL A C 1
ATOM 1509 O O . VAL A 1 198 ? 9.495 6.192 -2.585 1.00 93.31 198 VAL A O 1
ATOM 1512 N N . LEU A 1 199 ? 11.004 5.343 -1.155 1.00 92.88 199 LEU A N 1
ATOM 1513 C CA . LEU A 1 199 ? 10.109 5.370 0.004 1.00 92.88 199 LEU A CA 1
ATOM 1514 C C . LEU A 1 199 ? 9.746 6.803 0.413 1.00 92.88 199 LEU A C 1
ATOM 1516 O O . LEU A 1 199 ? 8.583 7.062 0.694 1.00 92.88 199 LEU A O 1
ATOM 1520 N N . SER A 1 200 ? 10.687 7.756 0.349 1.00 92.06 200 SER A N 1
ATOM 1521 C CA . SER A 1 200 ? 10.353 9.160 0.627 1.00 92.06 200 SER A CA 1
ATOM 1522 C C . SER A 1 200 ? 9.360 9.747 -0.383 1.00 92.06 200 SER A C 1
ATOM 1524 O O . SER A 1 200 ? 8.518 10.548 0.003 1.00 92.06 200 SER A O 1
ATOM 1526 N N . LEU A 1 201 ? 9.417 9.334 -1.658 1.00 90.12 201 LEU A N 1
ATOM 1527 C CA . LEU A 1 201 ? 8.421 9.735 -2.662 1.00 90.12 201 LEU A CA 1
ATOM 1528 C C . LEU A 1 201 ? 7.019 9.196 -2.332 1.00 90.12 201 LEU A C 1
ATOM 1530 O O . LEU A 1 201 ? 6.034 9.892 -2.570 1.00 90.12 201 LEU A O 1
ATOM 1534 N N . ASP A 1 202 ? 6.919 7.975 -1.797 1.00 91.19 202 ASP A N 1
ATOM 1535 C CA . ASP A 1 202 ? 5.639 7.390 -1.370 1.00 91.19 202 ASP A CA 1
ATOM 1536 C C . ASP A 1 202 ? 5.078 8.104 -0.131 1.00 91.19 202 ASP A C 1
ATOM 1538 O O . ASP A 1 202 ? 3.904 8.485 -0.115 1.00 91.19 202 ASP A O 1
ATOM 1542 N N . ASP A 1 203 ? 5.937 8.385 0.855 1.00 88.19 203 ASP A N 1
ATOM 1543 C CA . ASP A 1 203 ? 5.589 9.157 2.054 1.00 88.19 203 ASP A CA 1
ATOM 1544 C C . ASP A 1 203 ? 5.077 10.566 1.695 1.00 88.19 203 ASP A C 1
ATOM 1546 O O . ASP A 1 203 ? 4.050 11.014 2.219 1.00 88.19 203 ASP A O 1
ATOM 1550 N N . ASP A 1 204 ? 5.746 11.236 0.749 1.00 85.69 204 ASP A N 1
ATOM 1551 C CA . ASP A 1 204 ? 5.374 12.559 0.231 1.00 85.69 204 ASP A CA 1
ATOM 1552 C C . ASP A 1 204 ? 4.200 12.508 -0.777 1.00 85.69 204 ASP A C 1
ATOM 1554 O O . ASP A 1 204 ? 3.726 13.551 -1.235 1.00 85.69 204 ASP A O 1
ATOM 1558 N N . ARG A 1 205 ? 3.678 11.311 -1.094 1.00 86.50 205 ARG A N 1
ATOM 1559 C CA . ARG A 1 205 ? 2.579 11.055 -2.049 1.00 86.50 205 ARG A CA 1
ATOM 1560 C C . ARG A 1 205 ? 2.841 11.564 -3.470 1.00 86.50 205 ARG A C 1
ATOM 1562 O O . ARG A 1 205 ? 1.912 11.960 -4.183 1.00 86.50 205 ARG A O 1
ATOM 1569 N N . ASP A 1 206 ? 4.091 11.513 -3.914 1.00 88.19 206 ASP A N 1
ATOM 1570 C CA . ASP A 1 206 ? 4.494 11.895 -5.267 1.00 88.19 206 ASP A CA 1
ATOM 1571 C C . ASP A 1 206 ? 4.244 10.759 -6.277 1.00 88.19 206 ASP A C 1
ATOM 1573 O O . ASP A 1 206 ? 5.147 10.101 -6.809 1.00 88.19 206 ASP A O 1
ATOM 1577 N N . TYR A 1 207 ? 2.960 10.511 -6.540 1.00 89.12 207 TYR A N 1
ATOM 1578 C CA . TYR A 1 207 ? 2.523 9.425 -7.415 1.00 89.12 207 TYR A CA 1
ATOM 1579 C C . TYR A 1 207 ? 2.945 9.609 -8.879 1.00 89.12 207 TYR A C 1
ATOM 1581 O O . TYR A 1 207 ? 3.064 8.615 -9.596 1.00 89.12 207 TYR A O 1
ATOM 1589 N N . GLU A 1 208 ? 3.180 10.840 -9.342 1.00 90.06 208 GLU A N 1
ATOM 1590 C CA . GLU A 1 208 ? 3.622 11.086 -10.722 1.00 90.06 208 GLU A CA 1
ATOM 1591 C C . GLU A 1 208 ? 5.083 10.670 -10.917 1.00 90.06 208 GLU A C 1
ATOM 1593 O O . GLU A 1 208 ? 5.394 9.959 -11.879 1.00 90.06 208 GLU A O 1
ATOM 1598 N N . SER A 1 209 ? 5.953 10.980 -9.951 1.00 92.44 209 SER A N 1
ATOM 1599 C CA . SER A 1 209 ? 7.320 10.454 -9.929 1.00 92.44 209 SER A CA 1
ATOM 1600 C C . SER A 1 209 ? 7.331 8.929 -9.902 1.00 92.44 209 SER A C 1
ATOM 1602 O O . SER A 1 209 ? 7.988 8.303 -10.737 1.00 92.44 209 SER A O 1
ATOM 1604 N N . ILE A 1 210 ? 6.538 8.309 -9.019 1.00 93.06 210 ILE A N 1
ATOM 1605 C CA . ILE A 1 210 ? 6.445 6.842 -8.918 1.00 93.06 210 ILE A CA 1
ATOM 1606 C C . ILE A 1 210 ? 6.001 6.213 -10.249 1.00 93.06 210 ILE A C 1
ATOM 1608 O O . ILE A 1 210 ? 6.557 5.193 -10.666 1.00 93.06 210 ILE A O 1
ATOM 1612 N N . LYS A 1 211 ? 5.052 6.820 -10.974 1.00 92.81 211 LYS A N 1
ATOM 1613 C CA . LYS A 1 211 ? 4.632 6.326 -12.298 1.00 92.81 211 LYS A CA 1
ATOM 1614 C C . LYS A 1 211 ? 5.769 6.353 -13.320 1.00 92.81 211 LYS A C 1
ATOM 1616 O O . LYS A 1 211 ? 5.903 5.391 -14.078 1.00 92.81 211 LYS A O 1
ATOM 1621 N N . ILE A 1 212 ? 6.588 7.407 -13.341 1.00 94.19 212 ILE A N 1
ATOM 1622 C CA . ILE A 1 212 ? 7.754 7.489 -14.237 1.00 94.19 212 ILE A CA 1
ATOM 1623 C C . ILE A 1 212 ? 8.782 6.407 -13.891 1.00 94.19 212 ILE A C 1
ATOM 1625 O O . ILE A 1 212 ? 9.261 5.708 -14.789 1.00 94.19 212 ILE A O 1
ATOM 1629 N N . LEU A 1 213 ? 9.069 6.202 -12.600 1.00 94.88 213 LEU A N 1
ATOM 1630 C CA . LEU A 1 213 ? 9.953 5.127 -12.134 1.00 94.88 213 LEU A CA 1
ATOM 1631 C C . LEU A 1 213 ? 9.437 3.749 -12.585 1.00 94.88 213 LEU A C 1
ATOM 1633 O O . LEU A 1 213 ? 10.192 2.935 -13.120 1.00 94.88 213 LEU A O 1
ATOM 1637 N N . ASN A 1 214 ? 8.133 3.507 -12.453 1.00 94.00 214 ASN A N 1
ATOM 1638 C CA . ASN A 1 214 ? 7.509 2.248 -12.858 1.00 94.00 214 ASN A CA 1
ATOM 1639 C C . ASN A 1 214 ? 7.535 2.033 -14.379 1.00 94.00 214 ASN A C 1
ATOM 1641 O O . ASN A 1 214 ? 7.786 0.919 -14.856 1.00 94.00 214 ASN A O 1
ATOM 1645 N N . ALA A 1 215 ? 7.317 3.095 -15.157 1.00 91.69 215 ALA A N 1
ATOM 1646 C CA . ALA A 1 215 ? 7.424 3.064 -16.612 1.00 91.69 215 ALA A CA 1
ATOM 1647 C C . ALA A 1 215 ? 8.854 2.737 -17.063 1.00 91.69 215 ALA A C 1
ATOM 1649 O O . ALA A 1 215 ? 9.049 1.882 -17.931 1.00 91.69 215 ALA A O 1
ATOM 1650 N N . ARG A 1 216 ? 9.855 3.348 -16.421 1.00 91.69 216 ARG A N 1
ATOM 1651 C CA . ARG A 1 216 ? 11.271 3.052 -16.648 1.00 91.69 216 ARG A CA 1
ATOM 1652 C C . ARG A 1 216 ? 11.611 1.596 -16.343 1.00 91.69 216 ARG A C 1
ATOM 1654 O O . ARG A 1 216 ? 12.241 0.929 -17.164 1.00 91.69 216 ARG A O 1
ATOM 1661 N N . ALA A 1 217 ? 11.197 1.102 -15.184 1.00 90.69 217 ALA A N 1
ATOM 1662 C CA . ALA A 1 217 ? 11.478 -0.268 -14.783 1.00 90.69 217 ALA A CA 1
ATOM 1663 C C . ALA A 1 217 ? 10.840 -1.281 -15.735 1.00 90.69 217 ALA A C 1
ATOM 1665 O O . ALA A 1 217 ? 11.472 -2.274 -16.075 1.00 90.69 217 ALA A O 1
ATOM 1666 N N . THR A 1 218 ? 9.643 -0.991 -16.253 1.00 87.88 218 THR A N 1
ATOM 1667 C CA . THR A 1 218 ? 9.008 -1.805 -17.305 1.00 87.88 218 THR A CA 1
ATOM 1668 C C . THR A 1 218 ? 9.925 -1.942 -18.525 1.00 87.88 218 THR A C 1
ATOM 1670 O O . THR A 1 218 ? 10.153 -3.047 -19.003 1.00 87.88 218 THR A O 1
ATOM 1673 N N . ILE A 1 219 ? 10.515 -0.834 -18.998 1.00 87.69 219 ILE A N 1
ATOM 1674 C CA . ILE A 1 219 ? 11.478 -0.845 -20.114 1.00 87.69 219 ILE A CA 1
ATOM 1675 C C . ILE A 1 219 ? 12.685 -1.736 -19.797 1.00 87.69 219 ILE A C 1
ATOM 1677 O O . ILE A 1 219 ? 13.070 -2.565 -20.624 1.00 87.69 219 ILE A O 1
ATOM 1681 N N . LYS A 1 220 ? 13.284 -1.560 -18.610 1.00 86.44 220 LYS A N 1
ATOM 1682 C CA . LYS A 1 220 ? 14.464 -2.324 -18.181 1.00 86.44 220 LYS A CA 1
ATOM 1683 C C . LYS A 1 220 ? 14.170 -3.815 -18.092 1.00 86.44 220 LYS A C 1
ATOM 1685 O O . LYS A 1 220 ? 14.906 -4.619 -18.655 1.00 86.44 220 LYS A O 1
ATOM 1690 N N . LEU A 1 221 ? 13.085 -4.178 -17.416 1.00 82.25 221 LEU A N 1
ATOM 1691 C CA . LEU A 1 221 ? 12.690 -5.566 -17.192 1.00 82.25 221 LEU A CA 1
ATOM 1692 C C . LEU A 1 221 ? 12.305 -6.276 -18.497 1.00 82.25 221 LEU A C 1
ATOM 1694 O O . LEU A 1 221 ? 12.570 -7.470 -18.633 1.00 82.25 221 LEU A O 1
ATOM 1698 N N . ASP A 1 222 ? 11.753 -5.544 -19.467 1.00 77.81 222 ASP A N 1
ATOM 1699 C CA . ASP A 1 222 ? 11.472 -6.049 -20.816 1.00 77.81 222 ASP A CA 1
ATOM 1700 C C . ASP A 1 222 ? 12.742 -6.247 -21.664 1.00 77.81 222 ASP A C 1
ATOM 1702 O O . ASP A 1 222 ? 12.655 -6.831 -22.748 1.00 77.81 222 ASP A O 1
ATOM 1706 N N . LYS A 1 223 ? 13.910 -5.764 -21.201 1.00 76.56 223 LYS A N 1
ATOM 1707 C CA . LYS A 1 223 ? 15.200 -5.778 -21.921 1.00 76.56 223 LYS A CA 1
ATOM 1708 C C . LYS A 1 223 ? 15.087 -5.287 -23.361 1.00 76.56 223 LYS A C 1
ATOM 1710 O O . LYS A 1 223 ? 15.676 -5.841 -24.290 1.00 76.56 223 LYS A O 1
ATOM 1715 N N . ARG A 1 224 ? 14.251 -4.279 -23.551 1.00 75.69 224 ARG A N 1
ATOM 1716 C CA . ARG A 1 224 ?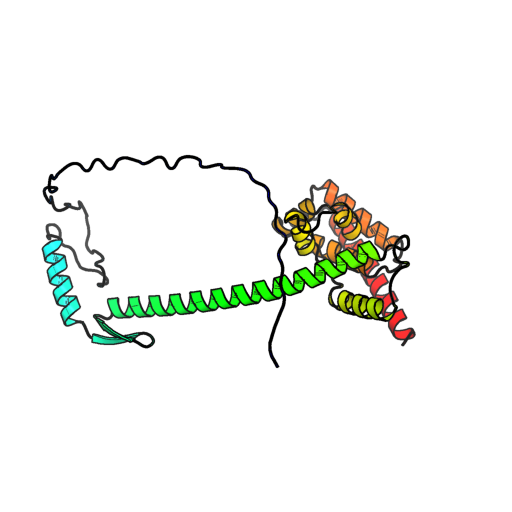 13.943 -3.737 -24.861 1.00 75.69 224 ARG A CA 1
ATOM 1717 C C . ARG A 1 224 ? 14.959 -2.663 -25.209 1.00 75.69 224 ARG A C 1
ATOM 1719 O O . ARG A 1 224 ? 15.223 -1.791 -24.383 1.00 75.69 224 ARG A O 1
ATOM 1726 N N . ASP A 1 225 ? 15.459 -2.696 -26.438 1.00 80.12 225 ASP A N 1
ATOM 1727 C CA . ASP A 1 225 ? 16.192 -1.561 -26.987 1.00 80.12 225 ASP A CA 1
ATOM 1728 C C . ASP A 1 225 ? 15.238 -0.370 -27.052 1.00 80.12 225 ASP A C 1
ATOM 1730 O O . ASP A 1 225 ? 14.171 -0.440 -27.673 1.00 80.12 225 ASP A O 1
ATOM 1734 N N . VAL A 1 226 ? 15.596 0.705 -26.359 1.00 84.88 226 VAL A N 1
ATOM 1735 C CA . VAL A 1 226 ? 14.832 1.948 -26.373 1.00 84.88 226 VAL A CA 1
ATOM 1736 C C . VAL A 1 226 ? 15.594 3.039 -27.103 1.00 84.88 226 VAL A C 1
ATOM 1738 O O . VAL A 1 226 ? 16.825 3.071 -27.036 1.00 84.88 226 VAL A O 1
ATOM 1741 N N . PRO A 1 227 ? 14.877 3.945 -27.790 1.00 90.38 227 PRO A N 1
ATOM 1742 C CA . PRO A 1 227 ? 15.489 5.127 -28.370 1.00 90.38 227 PRO A CA 1
ATOM 1743 C C . PRO A 1 227 ? 16.258 5.922 -27.308 1.00 90.38 227 PRO A C 1
ATOM 1745 O O . PRO A 1 227 ? 15.804 6.049 -26.165 1.00 90.38 227 PRO A O 1
ATOM 1748 N N . GLN A 1 228 ? 17.413 6.471 -27.690 1.00 92.25 228 GLN A N 1
ATOM 1749 C CA . GLN A 1 228 ? 18.274 7.241 -26.788 1.00 92.25 228 GLN A CA 1
ATOM 1750 C C . GLN A 1 228 ? 17.523 8.435 -26.176 1.00 92.25 228 GLN A C 1
ATOM 1752 O O . GLN A 1 228 ? 17.755 8.790 -25.025 1.00 92.25 228 GLN A O 1
ATOM 1757 N N . GLU A 1 229 ? 16.553 8.990 -26.902 1.00 93.44 229 GLU A N 1
ATOM 1758 C CA . GLU A 1 229 ? 15.702 10.091 -26.458 1.00 93.44 229 GLU A CA 1
ATOM 1759 C C . GLU A 1 229 ? 14.882 9.738 -25.207 1.00 93.44 229 GLU A C 1
ATOM 1761 O O . GLU A 1 229 ? 14.675 10.593 -24.34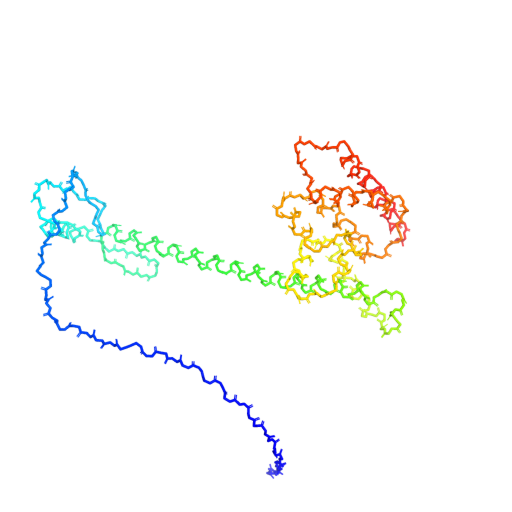5 1.00 93.44 229 GLU A O 1
ATOM 1766 N N . VAL A 1 230 ? 14.438 8.481 -25.075 1.00 91.94 230 VAL A N 1
ATOM 1767 C CA . VAL A 1 230 ? 13.706 8.007 -23.887 1.00 91.94 230 VAL A CA 1
ATOM 1768 C C . VAL A 1 230 ? 14.642 7.948 -22.680 1.00 91.94 230 VAL A C 1
ATOM 1770 O O . VAL A 1 230 ? 14.284 8.395 -21.588 1.00 91.94 230 VAL A O 1
ATOM 1773 N N . GLU A 1 231 ? 15.860 7.440 -22.879 1.00 92.62 231 GLU A N 1
ATOM 1774 C CA . GLU A 1 231 ? 16.894 7.381 -21.841 1.00 92.62 231 GLU A CA 1
ATOM 1775 C C . GLU A 1 231 ? 17.336 8.781 -21.392 1.00 92.62 231 GLU A C 1
ATOM 1777 O O . GLU A 1 231 ? 17.493 9.026 -20.195 1.00 92.62 231 GLU A O 1
ATOM 1782 N N . ASP A 1 232 ? 17.484 9.723 -22.320 1.00 94.81 232 ASP A N 1
ATOM 1783 C CA . ASP A 1 232 ? 17.895 11.096 -22.018 1.00 94.81 232 ASP A CA 1
ATOM 1784 C C . ASP A 1 232 ? 16.793 11.877 -21.290 1.00 94.81 232 ASP A C 1
ATOM 1786 O O . ASP A 1 232 ? 17.072 12.595 -20.320 1.00 94.81 232 ASP A O 1
ATOM 1790 N N . ALA A 1 233 ? 15.531 11.696 -21.698 1.00 94.50 233 ALA A N 1
ATOM 1791 C CA . ALA A 1 233 ? 14.384 12.286 -21.013 1.00 94.50 233 ALA A CA 1
ATOM 1792 C C . ALA A 1 233 ? 14.271 11.767 -19.572 1.00 94.50 233 ALA A C 1
ATOM 1794 O O . ALA A 1 233 ? 14.105 12.554 -18.637 1.00 94.50 233 ALA A O 1
ATOM 1795 N N . TRP A 1 234 ? 14.447 10.457 -19.378 1.00 94.88 234 TRP A N 1
ATOM 1796 C CA . TRP A 1 234 ? 14.471 9.843 -18.053 1.00 94.88 234 TRP A CA 1
ATOM 1797 C C . TRP A 1 234 ? 15.635 10.357 -17.191 1.00 94.88 234 TRP A C 1
ATOM 1799 O O . TRP A 1 234 ? 15.404 10.792 -16.064 1.00 94.88 234 TRP A O 1
ATOM 1809 N N . LYS A 1 235 ? 16.872 10.385 -17.709 1.00 94.69 235 LYS A N 1
ATOM 1810 C CA . LYS A 1 235 ? 18.040 10.909 -16.969 1.00 94.69 235 LYS A CA 1
ATOM 1811 C C . LYS A 1 235 ? 17.851 12.362 -16.554 1.00 94.69 235 LYS A C 1
ATOM 1813 O O . LYS A 1 235 ? 18.229 12.734 -15.442 1.00 94.69 235 LYS A O 1
ATOM 1818 N N . THR A 1 236 ? 17.268 13.175 -17.434 1.00 94.81 236 THR A N 1
ATOM 1819 C CA . THR A 1 236 ? 16.940 14.575 -17.136 1.00 94.81 236 THR A CA 1
ATOM 1820 C C . THR A 1 236 ? 15.969 14.658 -15.963 1.00 94.81 236 THR A C 1
ATOM 1822 O O . THR A 1 236 ? 16.219 15.396 -15.011 1.00 94.81 236 THR A O 1
ATOM 1825 N N . TYR A 1 237 ? 14.906 13.852 -15.991 1.00 93.75 237 TYR A N 1
ATOM 1826 C CA . TYR A 1 237 ? 13.915 13.804 -14.921 1.00 93.75 237 TYR A CA 1
ATOM 1827 C C . TYR A 1 237 ? 14.507 13.341 -13.579 1.00 93.75 237 TYR A C 1
ATOM 1829 O O . TYR A 1 237 ? 14.342 14.025 -12.570 1.00 93.75 237 TYR A O 1
ATOM 1837 N N . ILE A 1 238 ? 15.273 12.242 -13.567 1.00 93.88 238 ILE A N 1
ATOM 1838 C CA . ILE A 1 238 ? 15.955 11.748 -12.359 1.00 93.88 238 ILE A CA 1
ATOM 1839 C C . ILE A 1 238 ? 16.924 12.793 -11.806 1.00 93.88 238 ILE A C 1
ATOM 1841 O O . ILE A 1 238 ? 16.902 13.075 -10.612 1.00 93.88 238 ILE A O 1
ATOM 1845 N N . SER A 1 239 ? 17.717 13.438 -12.664 1.00 92.38 239 SER A N 1
ATOM 1846 C CA . SER A 1 239 ? 18.649 14.487 -12.233 1.00 92.38 239 SER A CA 1
ATOM 1847 C C . SER A 1 239 ? 17.932 15.652 -11.546 1.00 92.38 239 SER A C 1
ATOM 1849 O O . SER A 1 239 ? 18.464 16.233 -10.600 1.00 92.38 239 SER A O 1
ATOM 1851 N N . LEU A 1 240 ? 16.733 16.018 -12.011 1.00 91.12 240 LEU A N 1
ATOM 1852 C CA . LEU A 1 240 ? 15.914 17.040 -11.359 1.00 91.12 240 LEU A CA 1
ATOM 1853 C C . LEU A 1 240 ? 15.362 16.544 -10.021 1.00 91.12 240 LEU A C 1
ATOM 1855 O O . LEU A 1 240 ? 15.453 17.280 -9.038 1.00 91.12 240 LEU A O 1
ATOM 1859 N N . LEU A 1 241 ? 14.855 15.309 -9.951 1.00 89.00 241 LEU A N 1
ATOM 1860 C CA . LEU A 1 241 ? 14.385 14.713 -8.695 1.00 89.00 241 LEU A CA 1
ATOM 1861 C C . LEU A 1 241 ? 15.487 14.673 -7.636 1.00 89.00 241 LEU A C 1
ATOM 1863 O O . LEU A 1 241 ? 15.263 15.071 -6.494 1.00 89.00 241 LEU A O 1
ATOM 1867 N N . GLU A 1 242 ? 16.698 14.265 -8.011 1.00 87.94 242 GLU A N 1
ATOM 1868 C CA . GLU A 1 242 ? 17.828 14.208 -7.086 1.00 87.94 242 GLU A CA 1
ATOM 1869 C C . GLU A 1 242 ? 18.274 15.590 -6.603 1.00 87.94 242 GLU A C 1
ATOM 1871 O O . GLU A 1 242 ? 18.571 15.750 -5.419 1.00 87.94 242 GLU A O 1
ATOM 1876 N N . LYS A 1 243 ? 18.273 16.600 -7.483 1.00 85.81 243 LYS A N 1
ATOM 1877 C CA . LYS A 1 243 ? 18.615 17.988 -7.125 1.00 85.81 243 LYS A CA 1
ATOM 1878 C C . LYS A 1 243 ? 17.630 18.629 -6.150 1.00 85.81 243 LYS A C 1
ATOM 1880 O O . LYS A 1 243 ? 18.000 19.584 -5.476 1.00 85.81 243 LYS A O 1
ATOM 1885 N N . ASN A 1 244 ? 16.394 18.140 -6.094 1.00 79.56 244 ASN A N 1
ATOM 1886 C CA . ASN A 1 244 ? 15.343 18.682 -5.231 1.00 79.56 244 ASN A CA 1
ATOM 1887 C C . ASN A 1 244 ? 15.012 17.749 -4.060 1.00 79.56 244 ASN A C 1
ATOM 1889 O O . ASN A 1 244 ? 13.898 17.779 -3.547 1.00 79.56 244 ASN A O 1
ATOM 1893 N N . GLU A 1 245 ? 15.976 16.916 -3.651 1.00 75.12 245 GLU A N 1
ATOM 1894 C CA . GLU A 1 245 ? 15.856 16.003 -2.505 1.00 75.12 245 GLU A CA 1
ATOM 1895 C C . GLU A 1 245 ? 14.637 15.066 -2.584 1.00 75.12 245 GLU A C 1
ATOM 1897 O O . GLU A 1 245 ? 14.080 14.678 -1.563 1.00 75.12 245 GLU A O 1
ATOM 1902 N N . GLY A 1 246 ? 14.205 14.697 -3.794 1.00 60.97 246 GLY A N 1
ATOM 1903 C CA . GLY A 1 246 ? 13.043 13.829 -3.987 1.00 60.97 246 GLY A CA 1
ATOM 1904 C C . GLY A 1 246 ? 11.693 14.510 -3.749 1.00 60.97 246 GLY A C 1
ATOM 1905 O O . GLY A 1 246 ? 10.703 13.811 -3.604 1.00 60.97 246 GLY A O 1
ATOM 1906 N N . LYS A 1 247 ? 11.622 15.847 -3.721 1.00 64.00 247 LYS A N 1
ATOM 1907 C CA . LYS A 1 247 ? 10.357 16.576 -3.546 1.00 64.00 247 LYS A CA 1
ATOM 1908 C C . LYS A 1 247 ? 9.898 17.229 -4.843 1.00 64.00 247 LYS A C 1
ATOM 1910 O O . LYS A 1 247 ? 10.491 18.211 -5.294 1.00 64.00 247 LYS A O 1
ATOM 1915 N N . CYS A 1 248 ? 8.787 16.748 -5.396 1.00 60.69 248 CYS A N 1
ATOM 1916 C CA . CYS A 1 248 ? 7.989 17.489 -6.370 1.00 60.69 248 CYS A CA 1
ATOM 1917 C C . CYS A 1 248 ? 6.919 18.293 -5.610 1.00 60.69 248 CYS A C 1
ATOM 1919 O O . CYS A 1 248 ? 5.824 17.797 -5.360 1.00 60.69 248 CYS A O 1
ATOM 1921 N N . GLN A 1 249 ? 7.227 19.520 -5.171 1.00 57.34 249 GLN A N 1
ATOM 1922 C CA . GLN A 1 249 ? 6.221 20.353 -4.494 1.00 57.34 249 GLN A CA 1
ATOM 1923 C C . GLN A 1 249 ? 5.069 20.665 -5.465 1.00 57.34 249 GLN A C 1
ATOM 1925 O O . GLN A 1 249 ? 5.265 21.330 -6.479 1.00 57.34 249 GLN A O 1
ATOM 1930 N N . GLN A 1 250 ? 3.878 20.147 -5.154 1.00 53.75 250 GLN A N 1
ATOM 1931 C CA . GLN A 1 250 ? 2.695 20.147 -6.024 1.00 53.75 250 GLN A CA 1
ATOM 1932 C C . GLN A 1 250 ? 2.129 21.536 -6.361 1.00 53.75 250 GLN A C 1
ATOM 1934 O O . GLN A 1 250 ? 1.389 21.647 -7.336 1.00 53.75 250 GLN A O 1
ATOM 1939 N N . ASP A 1 251 ? 2.495 22.588 -5.627 1.00 54.34 251 ASP A N 1
ATOM 1940 C CA . ASP A 1 251 ? 1.852 23.903 -5.777 1.00 54.34 251 ASP A CA 1
ATOM 1941 C C . ASP A 1 251 ? 2.605 24.878 -6.689 1.00 54.34 251 ASP A C 1
ATOM 1943 O O . ASP A 1 251 ? 2.039 25.875 -7.128 1.00 54.34 251 ASP A O 1
ATOM 1947 N N . ASP A 1 252 ? 3.847 24.561 -7.048 1.00 49.81 252 ASP A N 1
ATOM 1948 C CA . ASP A 1 252 ? 4.605 25.302 -8.048 1.00 49.81 252 ASP A CA 1
ATOM 1949 C C . ASP A 1 252 ? 5.504 24.296 -8.762 1.00 49.81 252 ASP A C 1
ATOM 1951 O O . ASP A 1 252 ? 6.658 24.056 -8.393 1.00 49.81 252 ASP A O 1
ATOM 1955 N N . LEU A 1 253 ? 4.951 23.652 -9.793 1.00 52.06 253 LEU A N 1
ATOM 1956 C CA . LEU A 1 253 ? 5.761 22.967 -10.787 1.00 52.06 253 LEU A CA 1
ATOM 1957 C C . LEU A 1 253 ? 6.772 23.994 -11.302 1.00 52.06 253 LEU A C 1
ATOM 1959 O O . LEU A 1 253 ? 6.450 24.774 -12.201 1.00 52.06 253 LEU A O 1
ATOM 1963 N N . ARG A 1 254 ? 7.998 23.992 -10.753 1.00 63.19 254 ARG A N 1
ATOM 1964 C CA . ARG A 1 254 ? 9.147 24.613 -11.415 1.00 63.19 254 ARG A CA 1
ATOM 1965 C C . ARG A 1 254 ? 9.028 24.168 -12.860 1.00 63.19 254 ARG A C 1
ATOM 1967 O O . ARG A 1 254 ? 8.967 22.964 -13.114 1.00 63.19 254 ARG A O 1
ATOM 1974 N N . SER A 1 255 ? 8.887 25.128 -13.769 1.00 72.06 255 SER A N 1
ATOM 1975 C CA . SER A 1 255 ? 8.564 24.901 -15.183 1.00 72.06 255 SER A CA 1
ATOM 1976 C C . SER A 1 255 ? 9.386 23.759 -15.792 1.00 72.06 255 SER A C 1
ATOM 1978 O O . SER A 1 255 ? 8.885 22.997 -16.610 1.00 72.06 255 SER A O 1
ATOM 1980 N N . GLU A 1 256 ? 10.612 23.587 -15.302 1.00 84.94 256 GLU A N 1
ATOM 1981 C CA . GLU A 1 256 ? 11.555 22.515 -15.608 1.00 84.94 256 GLU A CA 1
ATOM 1982 C C . GLU A 1 256 ? 11.089 21.092 -15.237 1.00 84.94 256 GLU A C 1
ATOM 1984 O O . GLU A 1 256 ? 11.242 20.192 -16.058 1.00 84.94 256 GLU A O 1
ATOM 1989 N N . PHE A 1 257 ? 10.503 20.851 -14.056 1.00 85.81 257 PHE A N 1
ATOM 1990 C CA . PHE A 1 257 ? 10.023 19.515 -13.656 1.00 85.81 257 PHE A CA 1
ATOM 1991 C C . PHE A 1 257 ? 8.845 19.063 -14.495 1.00 85.81 257 PHE A C 1
ATOM 1993 O O . PHE A 1 257 ? 8.834 17.935 -14.983 1.00 85.81 257 PHE A O 1
ATOM 2000 N N . LYS A 1 258 ? 7.870 19.957 -14.683 1.00 86.69 258 LYS A N 1
ATOM 2001 C CA . LYS A 1 258 ? 6.727 19.690 -15.554 1.00 86.69 258 LYS A CA 1
ATOM 2002 C C . LYS A 1 258 ? 7.198 19.414 -16.973 1.00 86.69 258 LYS A C 1
ATOM 2004 O O . LYS A 1 258 ? 6.772 18.440 -17.576 1.00 86.69 258 LYS A O 1
ATOM 2009 N N . LEU A 1 259 ? 8.123 20.229 -17.478 1.00 90.50 259 LEU A N 1
ATOM 2010 C CA . LEU A 1 259 ? 8.683 20.040 -18.808 1.00 90.50 259 LEU A CA 1
ATOM 2011 C C . LEU A 1 259 ? 9.406 18.694 -18.935 1.00 90.50 259 LEU A C 1
ATOM 2013 O O . LEU A 1 259 ? 9.208 18.002 -19.927 1.00 90.50 259 LEU A O 1
ATOM 2017 N N . ALA A 1 260 ? 10.207 18.297 -17.943 1.00 92.19 260 ALA A N 1
ATOM 2018 C CA . ALA A 1 260 ? 10.900 17.010 -17.948 1.00 92.19 260 ALA A CA 1
ATOM 2019 C C . ALA A 1 260 ? 9.930 15.822 -17.842 1.00 92.19 260 ALA A C 1
ATOM 2021 O O . ALA A 1 260 ? 10.088 14.842 -18.569 1.00 92.19 260 ALA A O 1
ATOM 2022 N N . HIS A 1 261 ? 8.912 15.931 -16.986 1.00 92.12 261 HIS A N 1
ATOM 2023 C CA . HIS A 1 261 ? 7.831 14.957 -16.847 1.00 92.12 261 HIS A CA 1
ATOM 2024 C C . HIS A 1 261 ? 7.072 14.775 -18.170 1.00 92.12 261 HIS A C 1
ATOM 2026 O O . HIS A 1 261 ? 6.971 13.665 -18.694 1.00 92.12 261 HIS A O 1
ATOM 2032 N N . ASP A 1 262 ? 6.581 15.874 -18.743 1.00 92.88 262 ASP A N 1
ATOM 2033 C CA . ASP A 1 262 ? 5.798 15.868 -19.979 1.00 92.88 262 ASP A CA 1
ATOM 2034 C C . ASP A 1 262 ? 6.647 15.383 -21.160 1.00 92.88 262 ASP A C 1
ATOM 2036 O O . ASP A 1 262 ? 6.171 14.615 -21.999 1.00 92.88 262 ASP A O 1
ATOM 2040 N N . ASN A 1 263 ? 7.927 15.769 -21.202 1.00 95.31 263 ASN A N 1
ATOM 2041 C CA . ASN A 1 263 ? 8.866 15.285 -22.206 1.00 95.31 263 ASN A CA 1
ATOM 2042 C C . ASN A 1 263 ? 9.080 13.770 -22.097 1.00 95.31 263 ASN A C 1
ATOM 2044 O O . ASN A 1 263 ? 9.015 13.094 -23.121 1.00 95.31 263 ASN A O 1
ATOM 2048 N N . PHE A 1 264 ? 9.277 13.231 -20.885 1.00 95.50 264 PHE A N 1
ATOM 2049 C CA . PHE A 1 264 ? 9.405 11.787 -20.669 1.00 95.50 264 PHE A CA 1
ATOM 2050 C C . PHE A 1 264 ? 8.180 11.032 -21.190 1.00 95.50 264 PHE A C 1
ATOM 2052 O O . PHE A 1 264 ? 8.328 10.112 -21.994 1.00 95.50 264 PHE A O 1
ATOM 2059 N N . TRP A 1 265 ? 6.970 11.436 -20.796 1.00 95.56 265 TRP A N 1
ATOM 2060 C CA . TRP A 1 265 ? 5.758 10.743 -21.238 1.00 95.56 265 TRP A CA 1
ATOM 2061 C C . TRP A 1 265 ? 5.526 10.855 -22.736 1.00 95.56 265 TRP A C 1
ATOM 2063 O O . TRP A 1 265 ? 5.132 9.871 -23.360 1.00 95.56 265 TRP A O 1
ATOM 2073 N N . LYS A 1 266 ? 5.822 12.012 -23.332 1.00 96.38 266 LYS A N 1
ATOM 2074 C CA . LYS A 1 266 ? 5.729 12.185 -24.781 1.00 96.38 266 LYS A CA 1
ATOM 2075 C C . LYS A 1 266 ? 6.601 11.165 -25.516 1.00 96.38 266 LYS A C 1
ATOM 2077 O O . LYS A 1 266 ? 6.085 10.411 -26.339 1.00 96.38 266 LYS A O 1
ATOM 2082 N N . VAL A 1 267 ? 7.899 11.111 -25.207 1.00 95.25 267 VAL A N 1
ATOM 2083 C CA . VAL A 1 267 ? 8.821 10.202 -25.913 1.00 95.25 267 VAL A CA 1
ATOM 2084 C C . VAL A 1 267 ? 8.538 8.732 -25.594 1.00 95.25 267 VAL A C 1
ATOM 2086 O O . VAL A 1 267 ? 8.652 7.877 -26.471 1.00 95.25 267 VAL A O 1
ATOM 2089 N N . HIS A 1 268 ? 8.110 8.432 -24.364 1.00 93.00 268 HIS A N 1
ATOM 2090 C CA . HIS A 1 268 ? 7.771 7.079 -23.925 1.00 93.00 268 HIS A CA 1
ATOM 2091 C C . HIS A 1 268 ? 6.512 6.527 -24.604 1.00 93.00 268 HIS A C 1
ATOM 2093 O O . HIS A 1 268 ? 6.501 5.374 -25.034 1.00 93.00 268 HIS A O 1
ATOM 2099 N N . GLU A 1 269 ? 5.451 7.326 -24.742 1.00 93.31 269 GLU A N 1
ATOM 2100 C CA . GLU A 1 269 ? 4.228 6.881 -25.424 1.00 93.31 269 GLU A CA 1
ATOM 2101 C C . GLU A 1 269 ? 4.434 6.732 -26.937 1.00 93.31 269 GLU A C 1
ATOM 2103 O O . GLU A 1 269 ? 3.929 5.777 -27.535 1.00 93.31 269 GLU A O 1
ATOM 2108 N N . GLU A 1 270 ? 5.221 7.614 -27.562 1.00 93.56 270 GLU A N 1
ATOM 2109 C CA . GLU A 1 270 ? 5.610 7.471 -28.970 1.00 93.56 270 GLU A CA 1
ATOM 2110 C C . GLU A 1 270 ? 6.374 6.159 -29.213 1.00 93.56 270 GLU A C 1
ATOM 2112 O O . GLU A 1 270 ? 6.086 5.426 -30.166 1.00 93.56 270 GLU A O 1
ATOM 2117 N N . ASP A 1 271 ? 7.325 5.833 -28.338 1.00 92.38 271 ASP A N 1
ATOM 2118 C CA . ASP A 1 271 ? 8.053 4.568 -28.362 1.00 92.38 271 ASP A CA 1
ATOM 2119 C C . ASP A 1 271 ? 7.111 3.374 -28.127 1.00 92.38 271 ASP A C 1
ATOM 2121 O O . ASP A 1 271 ? 7.084 2.431 -28.925 1.00 92.38 271 ASP A O 1
ATOM 2125 N N . ARG A 1 272 ? 6.251 3.420 -27.104 1.00 89.38 272 ARG A N 1
ATOM 2126 C CA . ARG A 1 272 ? 5.276 2.353 -26.828 1.00 89.38 272 ARG A CA 1
ATOM 2127 C C . ARG A 1 272 ? 4.370 2.083 -28.034 1.00 89.38 272 ARG A C 1
ATOM 2129 O O . ARG A 1 272 ? 4.162 0.918 -28.388 1.00 89.38 272 ARG A O 1
ATOM 2136 N N . ALA A 1 273 ? 3.865 3.128 -28.687 1.00 90.69 273 ALA A N 1
ATOM 2137 C CA . ALA A 1 273 ? 3.019 3.009 -29.871 1.00 90.69 273 ALA A CA 1
ATOM 2138 C C . ALA A 1 273 ? 3.756 2.333 -31.042 1.00 90.69 273 ALA A C 1
ATOM 2140 O O . ALA A 1 273 ? 3.206 1.420 -31.668 1.00 90.69 273 ALA A O 1
ATOM 2141 N N . LYS A 1 274 ? 5.018 2.712 -31.298 1.00 89.94 274 LYS A N 1
ATOM 2142 C CA . LYS A 1 274 ? 5.868 2.080 -32.326 1.00 89.94 274 LYS A CA 1
ATOM 2143 C C . LYS A 1 274 ? 6.067 0.587 -32.055 1.00 89.94 274 LYS A C 1
ATOM 2145 O O . LYS A 1 274 ? 5.828 -0.233 -32.942 1.00 89.94 274 LYS A O 1
ATOM 2150 N N . ASN A 1 275 ? 6.413 0.223 -30.821 1.00 85.00 275 ASN A N 1
ATOM 2151 C CA . ASN A 1 275 ? 6.626 -1.176 -30.438 1.00 85.00 275 ASN A CA 1
ATOM 2152 C C . ASN A 1 275 ? 5.351 -2.013 -30.536 1.00 85.00 275 ASN A C 1
ATOM 2154 O O . ASN A 1 275 ? 5.387 -3.171 -30.960 1.00 85.00 275 ASN A O 1
ATOM 2158 N N . GLN A 1 276 ? 4.206 -1.437 -30.167 1.00 86.88 276 GLN A N 1
ATOM 2159 C CA . GLN A 1 276 ? 2.924 -2.117 -30.302 1.00 86.88 276 GLN A CA 1
ATOM 2160 C C . GLN A 1 276 ? 2.577 -2.366 -31.776 1.00 86.88 276 GLN A C 1
ATOM 2162 O O . GLN A 1 276 ? 2.174 -3.477 -32.126 1.00 86.88 276 GLN A O 1
ATOM 2167 N N . ALA A 1 277 ? 2.783 -1.376 -32.648 1.00 89.12 277 ALA A N 1
ATOM 2168 C CA . ALA A 1 277 ? 2.562 -1.523 -34.085 1.00 89.12 277 ALA A CA 1
ATOM 2169 C C . ALA A 1 277 ? 3.470 -2.601 -34.703 1.00 89.12 277 ALA A C 1
ATOM 2171 O O . ALA A 1 277 ? 3.013 -3.414 -35.508 1.00 89.12 277 ALA A O 1
ATOM 2172 N N . GLU A 1 278 ? 4.738 -2.662 -34.294 1.00 87.56 278 GLU A N 1
ATOM 2173 C CA . GLU A 1 278 ? 5.673 -3.685 -34.765 1.00 87.56 278 GLU A CA 1
ATOM 2174 C C . GLU A 1 278 ? 5.277 -5.096 -34.307 1.00 87.56 278 GLU A C 1
ATOM 2176 O O . GLU A 1 278 ? 5.295 -6.038 -35.101 1.00 87.56 278 GLU A O 1
ATOM 2181 N N . ARG A 1 279 ? 4.839 -5.250 -33.051 1.00 83.56 279 ARG A N 1
ATOM 2182 C CA . ARG A 1 279 ? 4.337 -6.531 -32.528 1.00 83.56 279 ARG A CA 1
ATOM 2183 C C . ARG A 1 279 ? 3.112 -7.036 -33.284 1.00 83.56 279 ARG A C 1
ATOM 2185 O O . ARG A 1 279 ? 2.981 -8.245 -33.448 1.00 83.56 279 ARG A O 1
ATOM 2192 N N . VAL A 1 280 ? 2.224 -6.143 -33.723 1.00 89.25 280 VAL A N 1
ATOM 2193 C CA . VAL A 1 280 ? 1.057 -6.512 -34.541 1.00 89.25 280 VAL A CA 1
ATOM 2194 C C . VAL A 1 280 ? 1.490 -6.963 -35.934 1.00 89.25 280 VAL A C 1
ATOM 2196 O O . VAL A 1 280 ? 0.976 -7.961 -36.412 1.00 89.25 280 VAL A O 1
ATOM 2199 N N . ARG A 1 281 ? 2.472 -6.299 -36.557 1.00 87.25 281 ARG A N 1
ATOM 2200 C CA . ARG A 1 281 ? 2.989 -6.689 -37.885 1.00 87.25 281 ARG A CA 1
ATOM 2201 C C . ARG A 1 281 ? 3.674 -8.057 -37.914 1.00 87.25 281 ARG A C 1
ATOM 2203 O O . ARG A 1 281 ? 3.735 -8.671 -38.971 1.00 87.25 281 ARG A O 1
ATOM 2210 N N . ARG A 1 282 ? 4.245 -8.498 -36.789 1.00 85.12 282 ARG A N 1
ATOM 2211 C CA . ARG A 1 282 ? 4.943 -9.792 -36.674 1.00 85.12 282 ARG A CA 1
ATOM 2212 C C . ARG A 1 282 ? 4.004 -10.982 -36.415 1.00 85.12 282 ARG A C 1
ATOM 2214 O O . ARG A 1 282 ? 4.493 -12.108 -36.382 1.00 85.12 282 ARG A O 1
ATOM 2221 N N . LYS A 1 283 ? 2.715 -10.741 -36.165 1.00 76.44 283 LYS A N 1
ATOM 2222 C CA . LYS A 1 283 ? 1.693 -11.774 -35.939 1.00 76.44 283 LYS A CA 1
ATOM 2223 C C . LYS A 1 283 ? 0.885 -12.013 -37.203 1.00 76.44 283 LYS A C 1
ATOM 2225 O O . LYS A 1 283 ? 0.507 -13.186 -37.397 1.00 76.44 283 LYS A O 1
#

Sequence (283 aa):
MTAPGHPKGGQGGKGGKRRKNQKSQSTDQPQGQSPKNSNPTFKNKYGKVSIIGYKEAPMKKGTKIKELARDVFETIQDSAEESQVGDSFVYGNGCGIGLLQRFDQQQAEINSLKSDVQKLKGASDGYLRIRRRALATYQRDDPDKSRMYSSDLAKTIAEGNKAAHGGDAVTDAGLFDSGIENNAELMIEIYGLSYSKVLSLDDDRDYESIKILNARATIKLDKRDVPQEVEDAWKTYISLLEKNEGKCQQDDLRSEFKLAHDNFWKVHEEDRAKNQAERVRRK